Protein AF-A0AAV5E827-F1 (afdb_monomer)

InterPro domains:
  IPR005174 KIB1-4, beta-propeller [PF03478] (32-276)

Sequence (277 aa):
MFESPTGDALTRVHTLYTPLRTAAATLHNVFTNKVYHASLPDPPFRCRYIIGSSHGWLVTADKHSSLHLLNPVTSTQLALPMPQSIKGVRASFSSDGALIGYYIDTPNVMFRSISNHVKPQFLPPEKTRQLLYQKIVLSSDRSDGDCTVLLRHRPGDLSFARVGDTEWTWLDTMERCELYNDFFFNDNDRCFYAVREDGEVHTIDLNGPSPIVKVIFNGLSWQNTCPYYILLSSWGDIFHIRRIYDPPDHKSYSDEEHEQNHKVDLAEQKVTKIKDL

Structure (mmCIF, N/CA/C/O backbone):
data_AF-A0AAV5E827-F1
#
_entry.id   AF-A0AAV5E827-F1
#
loop_
_atom_site.group_PDB
_atom_site.id
_atom_site.type_symbol
_atom_site.label_atom_id
_atom_site.label_alt_id
_atom_site.label_comp_id
_atom_site.label_asym_id
_atom_site.label_entity_id
_atom_site.label_seq_id
_atom_site.pdbx_PDB_ins_code
_atom_site.Cartn_x
_atom_site.Cartn_y
_atom_site.Cartn_z
_atom_site.occupancy
_atom_site.B_iso_or_equiv
_atom_site.auth_seq_id
_atom_site.auth_comp_id
_atom_site.auth_asym_id
_atom_site.auth_atom_id
_atom_site.pdbx_PDB_model_num
ATOM 1 N N . MET A 1 1 ? 39.960 -58.749 -43.825 1.00 33.56 1 MET A N 1
ATOM 2 C CA . MET A 1 1 ? 40.930 -58.656 -42.718 1.00 33.56 1 MET A CA 1
ATOM 3 C C . MET A 1 1 ? 40.271 -57.812 -41.632 1.00 33.56 1 MET A C 1
ATOM 5 O O . MET A 1 1 ? 39.930 -56.680 -41.933 1.00 33.56 1 MET A O 1
ATOM 9 N N . PHE A 1 2 ? 40.039 -58.429 -40.468 1.00 30.41 2 PHE A N 1
ATOM 10 C CA . PHE A 1 2 ? 39.657 -57.893 -39.144 1.00 30.41 2 PHE A CA 1
ATOM 11 C C . PHE A 1 2 ? 38.295 -57.184 -38.902 1.00 30.41 2 PHE A C 1
ATOM 13 O O . PHE A 1 2 ? 38.062 -56.049 -39.294 1.00 30.41 2 PHE A O 1
ATOM 20 N N . GLU A 1 3 ? 37.420 -57.958 -38.242 1.00 27.56 3 GLU A N 1
ATOM 21 C CA . GLU A 1 3 ? 36.533 -57.722 -37.074 1.00 27.56 3 GLU A CA 1
ATOM 22 C C . GLU A 1 3 ? 36.302 -56.299 -36.480 1.00 27.56 3 GLU A C 1
ATOM 24 O O . GLU A 1 3 ? 37.239 -55.638 -36.051 1.00 27.56 3 GLU A O 1
ATOM 29 N N . SER A 1 4 ? 35.007 -55.906 -36.434 1.00 27.61 4 SER A N 1
ATOM 30 C CA . SER A 1 4 ? 34.101 -55.399 -35.343 1.00 27.61 4 SER A CA 1
ATOM 31 C C . SER A 1 4 ? 34.621 -54.759 -34.019 1.00 27.61 4 SER A C 1
ATOM 33 O O . SER A 1 4 ? 35.752 -55.026 -33.638 1.00 27.61 4 SER A O 1
ATOM 35 N N . PRO A 1 5 ? 33.746 -54.214 -33.121 1.00 44.22 5 PRO A N 1
ATOM 36 C CA . PRO A 1 5 ? 32.588 -53.288 -33.250 1.00 44.22 5 PRO A CA 1
ATOM 37 C C . PRO A 1 5 ? 32.498 -52.226 -32.101 1.00 44.22 5 PRO A C 1
ATOM 39 O O . PRO A 1 5 ? 33.133 -52.393 -31.071 1.00 44.22 5 PRO A O 1
ATOM 42 N N . THR A 1 6 ? 31.627 -51.211 -32.224 1.00 29.64 6 THR A N 1
ATOM 43 C CA . THR A 1 6 ? 30.804 -50.541 -31.164 1.00 29.64 6 THR A CA 1
ATOM 44 C C . THR A 1 6 ? 30.098 -49.351 -31.845 1.00 29.64 6 THR A C 1
ATOM 46 O O . THR A 1 6 ? 30.714 -48.637 -32.622 1.00 29.64 6 THR A O 1
ATOM 49 N N . GLY A 1 7 ? 28.784 -49.129 -31.795 1.00 28.28 7 GLY A N 1
ATOM 50 C CA . GLY A 1 7 ? 27.876 -49.170 -30.658 1.00 28.28 7 GLY A CA 1
ATOM 51 C C . GLY A 1 7 ? 27.622 -47.727 -30.217 1.00 28.28 7 GLY A C 1
ATOM 52 O O . GLY A 1 7 ? 28.403 -47.224 -29.429 1.00 28.28 7 GLY A O 1
ATOM 53 N N . ASP A 1 8 ? 26.602 -47.055 -30.766 1.00 30.52 8 ASP A N 1
ATOM 54 C CA . ASP A 1 8 ? 25.675 -46.270 -29.938 1.00 30.52 8 ASP A CA 1
ATOM 55 C C . ASP A 1 8 ? 24.478 -45.721 -30.722 1.00 30.52 8 ASP A C 1
ATOM 57 O O . ASP A 1 8 ? 24.584 -44.984 -31.705 1.00 30.52 8 ASP A O 1
ATOM 61 N N . ALA A 1 9 ? 23.304 -46.116 -30.238 1.00 29.45 9 ALA A N 1
ATOM 62 C CA . ALA A 1 9 ? 22.011 -45.596 -30.620 1.00 29.45 9 ALA A CA 1
ATOM 63 C C . ALA A 1 9 ? 21.804 -44.241 -29.932 1.00 29.45 9 ALA A C 1
ATOM 65 O O . ALA A 1 9 ? 21.715 -44.157 -28.705 1.00 29.45 9 ALA A O 1
ATOM 66 N N . LEU A 1 10 ? 21.682 -43.173 -30.722 1.00 29.25 10 LEU A N 1
ATOM 67 C CA . LEU A 1 10 ? 21.256 -41.862 -30.237 1.00 29.25 10 LEU A CA 1
ATOM 68 C C . LEU A 1 10 ? 19.796 -41.945 -29.779 1.00 29.25 10 LEU A C 1
ATOM 70 O O . LEU A 1 10 ? 18.840 -41.798 -30.541 1.00 29.25 10 LEU A O 1
ATOM 74 N N . THR A 1 11 ? 19.656 -42.229 -28.491 1.00 27.17 11 THR A N 1
ATOM 75 C CA . THR A 1 11 ? 18.399 -42.244 -27.759 1.00 27.17 11 THR A CA 1
ATOM 76 C C . THR A 1 11 ? 17.870 -40.815 -27.698 1.00 27.17 11 THR A C 1
ATOM 78 O O . THR A 1 11 ? 18.471 -39.935 -27.084 1.00 27.17 11 THR A O 1
ATOM 81 N N . ARG A 1 12 ? 16.724 -40.580 -28.348 1.00 26.84 12 ARG A N 1
ATOM 82 C CA . ARG A 1 12 ? 15.873 -39.410 -28.106 1.00 26.84 12 ARG A CA 1
ATOM 83 C C . ARG A 1 12 ? 15.556 -39.357 -26.613 1.00 26.84 12 ARG A C 1
ATOM 85 O O . ARG A 1 12 ? 14.732 -40.129 -26.128 1.00 26.84 12 ARG A O 1
ATOM 92 N N . VAL A 1 13 ? 16.179 -38.431 -25.893 1.00 26.50 13 VAL A N 1
ATOM 93 C CA . VAL A 1 13 ? 15.748 -38.075 -24.542 1.00 26.50 13 VAL A CA 1
ATOM 94 C C . VAL A 1 13 ? 14.447 -37.291 -24.689 1.00 26.50 13 VAL A C 1
ATOM 96 O O . VAL A 1 13 ? 14.440 -36.080 -24.886 1.00 26.50 13 VAL A O 1
ATOM 99 N N . HIS A 1 14 ? 13.323 -38.006 -24.636 1.00 26.61 14 HIS A N 1
ATOM 100 C CA . HIS A 1 14 ? 12.065 -37.411 -24.214 1.00 26.61 14 HIS A CA 1
ATOM 101 C C . HIS A 1 14 ? 12.271 -36.948 -22.772 1.00 26.61 14 HIS A C 1
ATOM 103 O O . HIS A 1 14 ? 12.261 -37.756 -21.844 1.00 26.61 14 HIS A O 1
ATOM 109 N N . THR A 1 15 ? 12.494 -35.650 -22.576 1.00 26.78 15 THR A N 1
ATOM 110 C CA . THR A 1 15 ? 12.344 -35.027 -21.263 1.00 26.78 15 THR A CA 1
ATOM 111 C C . THR A 1 15 ? 10.875 -35.179 -20.886 1.00 26.78 15 THR A C 1
ATOM 113 O O . THR A 1 15 ? 10.013 -34.438 -21.355 1.00 26.78 15 THR A O 1
ATOM 116 N N . LEU A 1 16 ? 10.575 -36.219 -20.110 1.00 28.03 16 LEU A N 1
ATOM 117 C CA . LEU A 1 16 ? 9.280 -36.391 -19.477 1.00 28.03 16 LEU A CA 1
ATOM 118 C C . LEU A 1 16 ? 9.045 -35.145 -18.624 1.00 28.03 16 LEU A C 1
ATOM 120 O O . LEU A 1 16 ? 9.786 -34.881 -17.678 1.00 28.03 16 LEU A O 1
ATOM 124 N N . TYR A 1 17 ? 8.038 -34.365 -19.006 1.00 29.66 17 TYR A N 1
ATOM 125 C CA . TYR A 1 17 ? 7.470 -33.305 -18.190 1.00 29.66 17 TYR A CA 1
ATOM 126 C C . TYR A 1 17 ? 6.971 -33.965 -16.899 1.00 29.66 17 TYR A C 1
ATOM 128 O O . TYR A 1 17 ? 5.870 -34.509 -16.844 1.00 29.66 17 TYR A O 1
ATOM 136 N N . THR A 1 18 ? 7.801 -33.997 -15.859 1.00 29.84 18 THR A N 1
ATOM 137 C CA . THR A 1 18 ? 7.307 -34.260 -14.510 1.00 29.84 18 THR A CA 1
ATOM 138 C C . THR A 1 18 ? 6.369 -33.109 -14.164 1.00 29.84 18 THR A C 1
ATOM 140 O O . THR A 1 18 ? 6.824 -31.961 -14.203 1.00 29.84 18 THR A O 1
ATOM 143 N N . PRO A 1 19 ? 5.084 -33.359 -13.858 1.00 38.50 19 PRO A N 1
ATOM 144 C CA . PRO A 1 19 ? 4.200 -32.294 -13.419 1.00 38.50 19 PRO A CA 1
ATOM 145 C C . PRO A 1 19 ? 4.826 -31.651 -12.181 1.00 38.50 19 PRO A C 1
ATOM 147 O O . PRO A 1 19 ? 5.235 -32.350 -11.247 1.00 38.50 19 PRO A O 1
ATOM 150 N N . LEU A 1 20 ? 4.969 -30.323 -12.228 1.00 49.28 20 LEU A N 1
ATOM 151 C CA . LEU A 1 20 ? 5.418 -29.499 -11.113 1.00 49.28 20 LEU A CA 1
ATOM 152 C C . LEU A 1 20 ? 4.675 -29.959 -9.863 1.00 49.28 20 LEU A C 1
ATOM 154 O O . LEU A 1 20 ? 3.447 -29.952 -9.806 1.00 49.28 20 LEU A O 1
ATOM 158 N N . ARG A 1 21 ? 5.435 -30.433 -8.877 1.00 51.44 21 ARG A N 1
ATOM 159 C CA . ARG A 1 21 ? 4.905 -30.824 -7.575 1.00 51.44 21 ARG A CA 1
ATOM 160 C C . ARG A 1 21 ? 4.183 -29.593 -7.026 1.00 51.44 21 ARG A C 1
ATOM 162 O O . ARG A 1 21 ? 4.851 -28.610 -6.707 1.00 51.44 21 ARG A O 1
ATOM 169 N N . THR A 1 22 ? 2.853 -29.632 -6.949 1.00 56.38 22 THR A N 1
ATOM 170 C CA . THR A 1 22 ? 2.044 -28.578 -6.326 1.00 56.38 22 THR A CA 1
ATOM 171 C C . THR A 1 22 ? 2.652 -28.264 -4.966 1.00 56.38 22 THR A C 1
ATOM 173 O O . THR A 1 22 ? 2.743 -29.139 -4.099 1.00 56.38 22 THR A O 1
ATOM 176 N N . ALA A 1 23 ? 3.176 -27.051 -4.802 1.00 67.25 23 ALA A N 1
ATOM 177 C CA . ALA A 1 23 ? 3.852 -26.680 -3.571 1.00 67.25 23 ALA A CA 1
ATOM 178 C C . ALA A 1 23 ? 2.810 -26.638 -2.446 1.00 67.25 23 ALA A C 1
ATOM 180 O O . ALA A 1 23 ? 1.836 -25.908 -2.541 1.00 67.25 23 ALA A O 1
ATOM 181 N N . ALA A 1 24 ? 2.987 -27.412 -1.379 1.00 72.75 24 ALA A N 1
ATOM 182 C CA . ALA A 1 24 ? 2.116 -27.319 -0.209 1.00 72.75 24 ALA A CA 1
ATOM 183 C C . ALA A 1 24 ? 2.628 -26.235 0.757 1.00 72.75 24 ALA A C 1
ATOM 185 O O . ALA A 1 24 ? 3.844 -26.116 0.964 1.00 72.75 24 ALA A O 1
ATOM 186 N N . ALA A 1 25 ? 1.701 -25.472 1.340 1.00 77.44 25 ALA A N 1
ATOM 187 C CA . ALA A 1 25 ? 1.918 -24.596 2.487 1.00 77.44 25 ALA A CA 1
ATOM 188 C C . ALA A 1 25 ? 1.237 -25.167 3.733 1.00 77.44 25 ALA A C 1
ATOM 190 O O . ALA A 1 25 ? 0.207 -25.839 3.650 1.00 77.44 25 ALA A O 1
ATOM 191 N N . THR A 1 26 ? 1.809 -24.851 4.890 1.00 84.12 26 THR A N 1
ATOM 192 C CA . THR A 1 26 ? 1.255 -25.195 6.198 1.00 84.12 26 THR A CA 1
ATOM 193 C C . THR A 1 26 ? 0.859 -23.906 6.906 1.00 84.12 26 THR A C 1
ATOM 195 O O . THR A 1 26 ? 1.687 -23.012 7.067 1.00 84.12 26 THR A O 1
ATOM 198 N N . LEU A 1 27 ? -0.405 -23.804 7.311 1.00 81.62 27 LEU A N 1
ATOM 199 C CA . LEU A 1 27 ? -0.943 -22.687 8.081 1.00 81.62 27 LEU A CA 1
ATOM 200 C C . LEU A 1 27 ? -1.150 -23.134 9.527 1.00 81.62 27 LEU A C 1
ATOM 202 O O . LEU A 1 27 ? -1.819 -24.136 9.786 1.00 81.62 27 LEU A O 1
ATOM 206 N N . HIS A 1 28 ? -0.595 -22.373 10.464 1.00 85.06 28 HIS A N 1
ATOM 207 C CA . HIS A 1 28 ? -0.720 -22.631 11.894 1.00 85.06 28 HIS A CA 1
ATOM 208 C C . HIS A 1 28 ? -1.707 -21.641 12.503 1.00 85.06 28 HIS A C 1
ATOM 210 O O . HIS A 1 28 ? -1.508 -20.429 12.433 1.00 85.06 28 HIS A O 1
ATOM 216 N N . ASN A 1 29 ? -2.772 -22.147 13.115 1.00 82.00 29 ASN A N 1
ATOM 217 C CA . ASN A 1 29 ? -3.666 -21.319 13.907 1.00 82.00 29 ASN A CA 1
ATOM 218 C C . ASN A 1 29 ? -3.110 -21.220 15.330 1.00 82.00 29 ASN A C 1
ATOM 220 O O . ASN A 1 29 ? -3.162 -22.185 16.088 1.00 82.00 29 ASN A O 1
ATOM 224 N N . VAL A 1 30 ? -2.594 -20.043 15.679 1.00 85.88 30 VAL A N 1
ATOM 225 C CA . VAL A 1 30 ? -1.911 -19.797 16.959 1.00 85.88 30 VAL A CA 1
ATOM 226 C C . VAL A 1 30 ? -2.865 -19.904 18.158 1.00 85.88 30 VAL A C 1
ATOM 228 O O . VAL A 1 30 ? -2.459 -20.359 19.219 1.00 85.88 30 VAL A O 1
ATOM 231 N N . PHE A 1 31 ? -4.149 -19.571 17.989 1.00 81.31 31 PHE A N 1
ATOM 232 C CA . PHE A 1 31 ? -5.141 -19.605 19.073 1.00 81.31 31 PHE A CA 1
ATOM 233 C C . PHE A 1 31 ? -5.623 -21.016 19.418 1.00 81.31 31 PHE A C 1
ATOM 235 O O . PHE A 1 31 ? -5.878 -21.332 20.574 1.00 81.31 31 PHE A O 1
ATOM 242 N N . THR A 1 32 ? -5.781 -21.868 18.407 1.00 89.69 32 THR A N 1
ATOM 243 C CA . THR A 1 32 ? -6.326 -23.230 18.563 1.00 89.69 32 THR A CA 1
ATOM 244 C C . THR A 1 32 ? -5.254 -24.312 18.492 1.00 89.69 32 THR A C 1
ATOM 246 O O . THR A 1 32 ? -5.568 -25.488 18.663 1.00 89.69 32 THR A O 1
ATOM 249 N N . ASN A 1 33 ? -4.009 -23.930 18.193 1.00 87.12 33 ASN A N 1
ATOM 250 C CA . ASN A 1 33 ? -2.885 -24.819 17.910 1.00 87.12 33 ASN A CA 1
ATOM 251 C C . ASN A 1 33 ? -3.168 -25.850 16.792 1.00 87.12 33 ASN A C 1
ATOM 253 O O . ASN A 1 33 ? -2.568 -26.923 16.742 1.00 87.12 33 ASN A O 1
ATOM 257 N N . LYS A 1 34 ? -4.116 -25.547 15.894 1.00 88.62 34 LYS A N 1
ATOM 258 C CA . LYS A 1 34 ? -4.472 -26.405 14.755 1.00 88.62 34 LYS A CA 1
ATOM 259 C C . LYS A 1 34 ? -3.588 -26.115 13.551 1.00 88.62 34 LYS A C 1
ATOM 261 O O . LYS A 1 34 ? -3.225 -24.967 13.292 1.00 88.62 34 LYS A O 1
ATOM 266 N N . VAL A 1 35 ? -3.310 -27.162 12.782 1.00 88.31 35 VAL A N 1
ATOM 267 C CA . VAL A 1 35 ? -2.520 -27.103 11.551 1.00 88.31 35 VAL A CA 1
ATOM 268 C C . VAL A 1 35 ? -3.425 -27.370 10.355 1.00 88.31 35 VAL A C 1
ATOM 270 O O . VAL A 1 35 ? -4.206 -28.320 10.367 1.00 88.31 35 VAL A O 1
ATOM 273 N N . TYR A 1 36 ? -3.302 -26.541 9.324 1.00 82.69 36 TYR A N 1
ATOM 274 C CA . TYR A 1 36 ? -4.006 -26.691 8.055 1.00 82.69 36 TYR A CA 1
ATOM 275 C C . TYR A 1 36 ? -2.992 -26.799 6.920 1.00 82.69 36 TYR A C 1
ATOM 277 O O . TYR A 1 36 ? -1.956 -26.134 6.935 1.00 82.69 36 TYR A O 1
ATOM 285 N N . HIS A 1 37 ? -3.301 -27.619 5.920 1.00 83.06 37 HIS A N 1
ATOM 286 C CA . HIS A 1 37 ? -2.475 -27.769 4.727 1.00 83.06 37 HIS A CA 1
ATOM 287 C C . HIS A 1 37 ? -3.219 -27.212 3.522 1.00 83.06 37 HIS A C 1
ATOM 289 O O . HIS A 1 37 ? -4.374 -27.561 3.286 1.00 83.06 37 HIS A O 1
ATOM 295 N N . ALA A 1 38 ? -2.542 -26.355 2.767 1.00 77.44 38 ALA A N 1
ATOM 296 C CA . ALA A 1 38 ? -3.075 -25.723 1.574 1.00 77.44 38 ALA A CA 1
ATOM 297 C C . ALA A 1 38 ? -2.185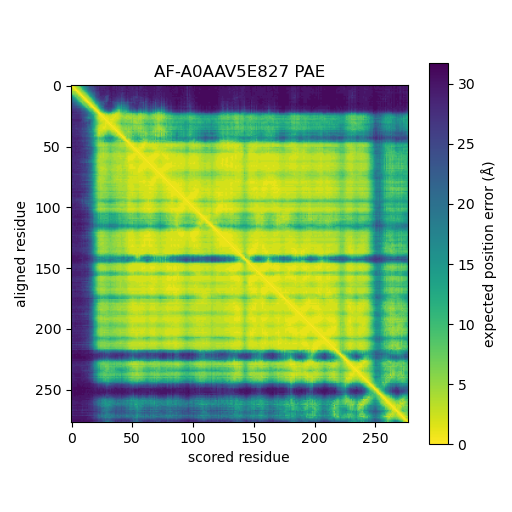 -26.028 0.372 1.00 77.44 38 ALA A C 1
ATOM 299 O O . ALA A 1 38 ? -0.955 -26.007 0.471 1.00 77.44 38 ALA A O 1
ATOM 300 N N . SER A 1 39 ? -2.810 -26.275 -0.777 1.00 78.38 39 SER A N 1
ATOM 301 C CA . SER A 1 39 ? -2.089 -26.335 -2.046 1.00 78.38 39 SER A CA 1
ATOM 302 C C . SER A 1 39 ? -1.841 -24.914 -2.536 1.00 78.38 39 SER A C 1
ATOM 304 O O . SER A 1 39 ? -2.773 -24.123 -2.686 1.00 78.38 39 SER A O 1
ATOM 306 N N . LEU A 1 40 ? -0.578 -24.578 -2.778 1.00 73.88 40 LEU A N 1
ATOM 307 C CA . LEU A 1 40 ? -0.209 -23.289 -3.337 1.00 73.88 40 LEU A CA 1
ATOM 308 C C . LEU A 1 40 ? -0.345 -23.349 -4.856 1.00 73.88 40 LEU A C 1
ATOM 310 O O . LEU A 1 40 ? 0.120 -24.317 -5.467 1.00 73.88 40 LEU A O 1
ATOM 314 N N . PRO A 1 41 ? -0.945 -22.324 -5.472 1.00 73.44 41 PRO A N 1
ATOM 315 C CA . PRO A 1 41 ? -1.123 -22.300 -6.912 1.00 73.44 41 PRO A CA 1
ATOM 316 C C . PRO A 1 41 ? 0.203 -21.938 -7.584 1.00 73.44 41 PRO A C 1
ATOM 318 O O . PRO A 1 41 ? 1.054 -21.264 -6.990 1.00 73.44 41 PRO A O 1
ATOM 321 N N . ASP A 1 42 ? 0.361 -22.333 -8.841 1.00 68.81 42 ASP A N 1
ATOM 322 C CA . ASP A 1 42 ? 1.418 -21.776 -9.678 1.00 68.81 42 ASP A CA 1
ATOM 323 C C . ASP A 1 42 ? 1.156 -20.282 -9.964 1.00 68.81 42 ASP A C 1
ATOM 325 O O . ASP A 1 42 ? -0.003 -19.868 -10.034 1.00 68.81 42 ASP A O 1
ATOM 329 N N . PRO A 1 43 ? 2.205 -19.450 -10.131 1.00 67.94 43 PRO A N 1
ATOM 330 C CA . PRO A 1 43 ? 3.623 -19.794 -10.019 1.00 67.94 43 PRO A CA 1
ATOM 331 C C . PRO A 1 43 ? 4.101 -19.932 -8.559 1.00 67.94 43 PRO A C 1
ATOM 333 O O . PRO A 1 43 ? 3.514 -19.317 -7.662 1.00 67.94 43 PRO A O 1
ATOM 336 N N . PRO A 1 44 ? 5.204 -20.671 -8.309 1.00 66.69 44 PRO A N 1
ATOM 337 C CA . PRO A 1 44 ? 5.592 -21.145 -6.981 1.00 66.69 44 PRO A CA 1
ATOM 338 C C . PRO A 1 44 ? 5.663 -20.048 -5.913 1.00 66.69 44 PRO A C 1
ATOM 340 O O . PRO A 1 44 ? 6.490 -19.138 -5.979 1.00 66.69 44 PRO A O 1
ATOM 343 N N . PHE A 1 45 ? 4.849 -20.188 -4.866 1.00 68.50 45 PHE A N 1
ATOM 344 C CA . PHE A 1 45 ? 4.849 -19.298 -3.697 1.00 68.50 45 PHE A CA 1
ATOM 345 C C . PHE A 1 45 ? 6.194 -19.264 -2.953 1.00 68.50 45 PHE A C 1
ATOM 347 O O . PHE A 1 45 ? 6.569 -18.227 -2.419 1.00 68.50 45 PHE A O 1
ATOM 354 N N . ARG A 1 46 ? 6.960 -20.368 -2.943 1.00 68.56 46 ARG A N 1
ATOM 355 C CA . ARG A 1 46 ? 8.220 -20.487 -2.174 1.00 68.56 46 ARG A CA 1
ATOM 356 C C . ARG A 1 46 ? 9.302 -19.484 -2.578 1.00 68.56 46 ARG A C 1
ATOM 358 O O . ARG A 1 46 ? 10.227 -19.256 -1.810 1.00 68.56 46 ARG A O 1
ATOM 365 N N . CYS A 1 47 ? 9.198 -18.907 -3.771 1.00 74.06 47 CYS A N 1
ATOM 366 C CA . CYS A 1 47 ? 10.138 -17.904 -4.264 1.00 74.06 47 CYS A CA 1
ATOM 367 C C . CYS A 1 47 ? 9.630 -16.466 -4.075 1.00 74.06 47 CYS A C 1
ATOM 369 O O . CYS A 1 47 ? 10.265 -15.536 -4.574 1.00 74.06 47 CYS A O 1
ATOM 371 N N . ARG A 1 48 ? 8.483 -16.277 -3.408 1.00 86.25 48 ARG A N 1
ATOM 372 C CA . ARG A 1 48 ? 7.871 -14.966 -3.190 1.00 86.25 48 ARG A CA 1
ATOM 373 C C . ARG A 1 48 ? 8.205 -14.412 -1.811 1.00 86.25 48 ARG A C 1
ATOM 375 O O . ARG A 1 48 ? 8.384 -15.156 -0.852 1.00 86.25 48 ARG A O 1
ATOM 382 N N . TYR A 1 49 ? 8.260 -13.090 -1.725 1.00 89.50 49 TYR A N 1
ATOM 383 C CA . TYR A 1 49 ? 8.421 -12.359 -0.473 1.00 89.50 49 TYR A CA 1
ATOM 384 C C . TYR A 1 49 ? 7.044 -11.920 0.039 1.00 89.50 49 TYR A C 1
ATOM 386 O O . TYR A 1 49 ? 6.248 -11.405 -0.744 1.00 89.50 49 TYR A O 1
ATOM 394 N N . ILE A 1 50 ? 6.735 -12.161 1.314 1.00 90.31 50 ILE A N 1
ATOM 395 C CA . ILE A 1 50 ? 5.447 -11.771 1.908 1.00 90.31 50 ILE A CA 1
ATOM 396 C C . ILE A 1 50 ? 5.556 -10.318 2.372 1.00 90.31 50 ILE A C 1
ATOM 398 O O . ILE A 1 50 ? 6.416 -10.002 3.187 1.00 90.31 50 ILE A O 1
ATOM 402 N N . ILE A 1 51 ? 4.685 -9.457 1.848 1.00 91.94 51 ILE A N 1
ATOM 403 C CA . ILE A 1 51 ? 4.632 -8.023 2.183 1.00 91.94 51 ILE A CA 1
ATOM 404 C C . ILE A 1 51 ? 3.635 -7.760 3.310 1.00 91.94 51 ILE A C 1
ATOM 406 O O . ILE A 1 51 ? 3.823 -6.862 4.125 1.00 91.94 51 ILE A O 1
ATOM 410 N N . GLY A 1 52 ? 2.558 -8.539 3.353 1.00 88.75 52 GLY A N 1
ATOM 411 C CA . GLY A 1 52 ? 1.520 -8.378 4.355 1.00 88.75 52 GLY A CA 1
ATOM 412 C C . GLY A 1 52 ? 0.401 -9.390 4.196 1.00 88.75 52 GLY A C 1
ATOM 413 O O . GLY A 1 52 ? 0.419 -10.251 3.314 1.00 88.75 52 GLY A O 1
ATOM 414 N N . SER A 1 53 ? -0.586 -9.262 5.069 1.00 88.56 53 SER A N 1
ATOM 415 C CA . SER A 1 53 ? -1.800 -10.065 5.056 1.00 88.56 53 SER A CA 1
ATOM 416 C C . SER A 1 53 ? -2.971 -9.233 5.545 1.00 88.56 53 SER A C 1
ATOM 418 O O . SER A 1 53 ? -2.823 -8.465 6.495 1.00 88.56 53 SER A O 1
ATOM 420 N N . SER A 1 54 ? -4.137 -9.407 4.942 1.00 87.12 54 SER A N 1
ATOM 421 C CA . SER A 1 54 ? -5.366 -8.749 5.376 1.00 87.12 54 SER A CA 1
ATOM 422 C C . SER A 1 54 ? -6.558 -9.546 4.865 1.00 87.12 54 SER A C 1
ATOM 424 O O . SER A 1 54 ? -6.500 -10.091 3.765 1.00 87.12 54 SER A O 1
ATOM 426 N N . HIS A 1 55 ? -7.615 -9.653 5.671 1.00 86.19 55 HIS A N 1
ATOM 427 C CA . HIS A 1 55 ? -8.881 -10.260 5.251 1.00 86.19 55 HIS A CA 1
ATOM 428 C C . HIS A 1 55 ? -8.759 -11.681 4.652 1.00 86.19 55 HIS A C 1
ATOM 430 O O . HIS A 1 55 ? -9.441 -12.043 3.699 1.00 86.19 55 HIS A O 1
ATOM 436 N N . GLY A 1 56 ? -7.841 -12.499 5.181 1.00 86.25 56 GLY A N 1
ATOM 437 C CA . GLY A 1 56 ? -7.582 -13.856 4.678 1.00 86.25 56 GLY A CA 1
ATOM 438 C C . GLY A 1 56 ? -6.730 -13.927 3.403 1.00 86.25 56 GLY A C 1
ATOM 439 O O . GLY A 1 56 ? -6.384 -15.024 2.971 1.00 86.25 56 GLY A O 1
ATOM 440 N N . TRP A 1 57 ? -6.331 -12.789 2.836 1.00 90.81 57 TRP A N 1
ATOM 441 C CA . TRP A 1 57 ? -5.401 -12.699 1.715 1.00 90.81 57 TRP A CA 1
ATOM 442 C C . TRP A 1 57 ? -3.972 -12.455 2.195 1.00 90.81 57 TRP A C 1
ATOM 444 O O . TRP A 1 57 ? -3.725 -11.695 3.132 1.00 90.81 57 TRP A O 1
ATOM 454 N N . LEU A 1 58 ? -3.017 -13.078 1.514 1.00 91.31 58 LEU A N 1
ATOM 455 C CA . LEU A 1 58 ? -1.598 -12.751 1.576 1.00 91.31 58 LEU A CA 1
ATOM 456 C C . LEU A 1 58 ? -1.254 -11.831 0.411 1.00 91.31 58 LEU A C 1
ATOM 458 O O . LEU A 1 58 ? -1.673 -12.081 -0.717 1.00 91.31 58 LEU A O 1
ATOM 462 N N . VAL A 1 59 ? -0.427 -10.822 0.659 1.00 93.19 59 VAL A N 1
ATOM 463 C CA . VAL A 1 59 ? 0.194 -10.035 -0.404 1.00 93.19 59 VAL A CA 1
ATOM 464 C C . VAL A 1 59 ? 1.635 -10.474 -0.560 1.00 93.19 59 VAL A C 1
ATOM 466 O O . VAL A 1 59 ? 2.414 -10.479 0.396 1.00 93.19 59 VAL A O 1
ATOM 469 N N . THR A 1 60 ? 1.994 -10.843 -1.782 1.00 93.69 60 THR A N 1
ATOM 470 C CA . THR A 1 60 ? 3.294 -11.423 -2.101 1.00 93.69 60 THR A CA 1
ATOM 471 C C . THR A 1 60 ? 3.950 -10.705 -3.266 1.00 93.69 60 THR A C 1
ATOM 473 O O . THR A 1 60 ? 3.265 -10.294 -4.192 1.00 93.69 60 THR A O 1
ATOM 476 N N . ALA A 1 61 ? 5.274 -10.596 -3.247 1.00 94.62 61 ALA A N 1
ATOM 477 C CA . ALA A 1 61 ? 6.072 -10.084 -4.350 1.00 94.62 61 ALA A CA 1
ATOM 478 C C . ALA A 1 61 ? 6.877 -11.221 -4.992 1.00 94.62 61 ALA A C 1
ATOM 480 O O . ALA A 1 61 ? 7.583 -11.957 -4.296 1.00 94.62 61 ALA A O 1
ATOM 481 N N . ASP A 1 62 ? 6.778 -11.380 -6.309 1.00 92.94 62 ASP A N 1
ATOM 482 C CA . ASP A 1 62 ? 7.474 -12.439 -7.042 1.00 92.94 62 ASP A CA 1
ATOM 483 C C . ASP A 1 62 ? 8.952 -12.113 -7.347 1.00 92.94 62 ASP A C 1
ATOM 485 O O . ASP A 1 62 ? 9.526 -11.123 -6.882 1.00 92.94 62 ASP A O 1
ATOM 489 N N . LYS A 1 63 ? 9.607 -12.969 -8.145 1.00 92.12 63 LYS A N 1
ATOM 490 C CA . LYS A 1 63 ? 11.018 -12.799 -8.529 1.00 92.12 63 LYS A CA 1
ATOM 491 C C . LYS A 1 63 ? 11.291 -11.522 -9.337 1.00 92.12 63 LYS A C 1
ATOM 493 O O . LYS A 1 63 ? 12.424 -11.052 -9.326 1.00 92.12 63 LYS A O 1
ATOM 498 N N . HIS A 1 64 ? 10.273 -10.971 -9.996 1.00 93.38 64 HIS A N 1
ATOM 499 C CA . HIS A 1 64 ? 10.314 -9.715 -10.743 1.00 93.38 64 HIS A CA 1
ATOM 500 C C . HIS A 1 64 ? 9.827 -8.523 -9.912 1.00 93.38 64 HIS A C 1
ATOM 502 O O . HIS A 1 64 ? 9.718 -7.424 -10.445 1.00 93.38 64 HIS A O 1
ATOM 508 N N . SER A 1 65 ? 9.562 -8.727 -8.618 1.00 95.31 65 SER A N 1
ATOM 509 C CA . SER A 1 65 ? 8.959 -7.745 -7.713 1.00 95.31 65 SER A CA 1
ATOM 510 C C . SER A 1 65 ? 7.499 -7.419 -8.011 1.00 95.31 65 SER A C 1
ATOM 512 O O . SER A 1 65 ? 6.982 -6.486 -7.416 1.00 95.31 65 SER A O 1
ATOM 514 N N . SER A 1 66 ? 6.810 -8.173 -8.871 1.00 95.00 66 SER A N 1
ATOM 515 C CA . SER A 1 66 ? 5.388 -7.921 -9.126 1.00 95.00 66 SER A CA 1
ATOM 516 C C . SER A 1 66 ? 4.559 -8.396 -7.940 1.00 95.00 66 SER A C 1
ATOM 518 O O . SER A 1 66 ? 4.832 -9.465 -7.382 1.00 95.00 66 SER A O 1
ATOM 520 N N . LEU A 1 67 ? 3.578 -7.588 -7.542 1.00 95.38 67 LEU A N 1
ATOM 521 C CA . LEU A 1 67 ? 2.719 -7.872 -6.402 1.00 95.38 67 LEU A CA 1
ATOM 522 C C . LEU A 1 67 ? 1.526 -8.740 -6.805 1.00 95.38 67 LEU A C 1
ATOM 524 O O . LEU A 1 67 ? 0.920 -8.554 -7.856 1.00 95.38 67 LEU A O 1
ATOM 528 N N . HIS A 1 68 ? 1.173 -9.668 -5.923 1.00 93.19 68 HIS A N 1
ATOM 529 C CA . HIS A 1 68 ? 0.072 -10.604 -6.101 1.00 93.19 68 HIS A CA 1
ATOM 530 C C . HIS A 1 68 ? -0.673 -10.791 -4.788 1.00 93.19 68 HIS A C 1
ATOM 532 O O . HIS A 1 68 ? -0.048 -11.039 -3.750 1.00 93.19 68 HIS A O 1
ATOM 538 N N . LEU A 1 69 ? -1.998 -10.758 -4.855 1.00 92.69 69 LEU A N 1
ATOM 539 C CA . LEU A 1 69 ? -2.868 -11.274 -3.811 1.00 92.69 69 LEU A CA 1
ATOM 540 C C . LEU A 1 69 ? -2.961 -12.793 -3.947 1.00 92.69 69 LEU A C 1
ATOM 542 O O . LEU A 1 69 ? -3.153 -13.317 -5.043 1.00 92.69 69 LEU A O 1
ATOM 546 N N . LEU A 1 70 ? -2.840 -13.499 -2.830 1.00 89.69 70 LEU A N 1
ATOM 547 C CA . LEU A 1 70 ? -3.012 -14.940 -2.735 1.00 89.69 70 LEU A CA 1
ATOM 548 C C . LEU A 1 70 ? -3.970 -15.260 -1.594 1.00 89.69 70 LEU A C 1
ATOM 550 O O . LEU A 1 70 ? -3.676 -14.961 -0.439 1.00 89.69 70 LEU A O 1
ATOM 554 N N . ASN A 1 71 ? -5.068 -15.941 -1.900 1.00 88.69 71 ASN A N 1
ATOM 555 C CA . ASN A 1 71 ? -5.901 -16.557 -0.881 1.00 88.69 71 ASN A CA 1
ATOM 556 C C . ASN A 1 71 ? -5.409 -17.997 -0.665 1.00 88.69 71 ASN A C 1
ATOM 558 O O . ASN A 1 71 ? -5.558 -18.832 -1.561 1.00 88.69 71 ASN A O 1
ATOM 562 N N . PRO A 1 72 ? -4.803 -18.321 0.489 1.00 81.81 72 PRO A N 1
ATOM 563 C CA . PRO A 1 72 ? -4.242 -19.643 0.719 1.00 81.81 72 PRO A CA 1
ATOM 564 C C . PRO A 1 72 ? -5.317 -20.714 0.962 1.00 81.81 72 PRO A C 1
ATOM 566 O O . PRO A 1 72 ? -5.002 -21.893 0.880 1.00 81.81 72 PRO A O 1
ATOM 569 N N . VAL A 1 73 ? -6.569 -20.340 1.249 1.00 82.38 73 VAL A N 1
ATOM 570 C CA . VAL A 1 73 ? -7.677 -21.290 1.450 1.00 82.38 73 VAL A CA 1
ATOM 571 C C . VAL A 1 73 ? -8.314 -21.667 0.117 1.00 82.38 73 VAL A C 1
ATOM 573 O O . VAL A 1 73 ? -8.559 -22.842 -0.138 1.00 82.38 73 VAL A O 1
ATOM 576 N N . THR A 1 74 ? -8.572 -20.678 -0.741 1.00 85.12 74 THR A N 1
ATOM 577 C CA . THR A 1 74 ? -9.225 -20.891 -2.044 1.00 85.12 74 THR A CA 1
ATOM 578 C C . THR A 1 74 ? -8.239 -21.100 -3.188 1.00 85.12 74 THR A C 1
ATOM 580 O O . THR A 1 74 ? -8.661 -21.340 -4.316 1.00 85.12 74 THR A O 1
ATOM 583 N N . SER A 1 75 ? -6.935 -20.960 -2.932 1.00 83.56 75 SER A N 1
ATOM 584 C CA . SER A 1 75 ? -5.879 -21.006 -3.950 1.00 83.56 75 SER A CA 1
ATOM 585 C C . SER A 1 75 ? -6.062 -19.957 -5.065 1.00 83.56 75 SER A C 1
ATOM 587 O O . SER A 1 75 ? -5.499 -20.091 -6.150 1.00 83.56 75 SER A O 1
ATOM 589 N N . THR A 1 76 ? -6.827 -18.888 -4.818 1.00 87.12 76 THR A N 1
ATOM 590 C CA . THR A 1 76 ? -7.027 -17.808 -5.798 1.00 87.12 76 THR A CA 1
ATOM 591 C C . THR A 1 76 ? -5.811 -16.886 -5.824 1.00 87.12 76 THR A C 1
ATOM 593 O O . THR A 1 76 ? -5.294 -16.524 -4.765 1.00 87.12 76 THR A O 1
ATOM 596 N N . GLN A 1 77 ? -5.377 -16.483 -7.023 1.00 88.38 77 GLN A N 1
ATOM 597 C CA . GLN A 1 77 ? -4.343 -15.464 -7.211 1.00 88.38 77 GLN A CA 1
ATOM 598 C C . GLN A 1 77 ? -4.853 -14.319 -8.071 1.00 88.38 77 GLN A C 1
ATOM 600 O O . GLN A 1 77 ? -5.474 -14.559 -9.104 1.00 88.38 77 GLN A O 1
ATOM 605 N N . LEU A 1 78 ? -4.538 -13.093 -7.666 1.00 90.44 78 LEU A N 1
ATOM 606 C CA . LEU A 1 78 ? -4.849 -11.884 -8.421 1.00 90.44 78 LEU A CA 1
ATOM 607 C C . LEU A 1 78 ? -3.594 -11.024 -8.504 1.00 90.44 78 LEU A C 1
ATOM 609 O O . LEU A 1 78 ? -2.928 -10.795 -7.493 1.00 90.44 78 LEU A O 1
ATOM 613 N N . ALA A 1 79 ? -3.269 -10.560 -9.705 1.00 92.81 79 ALA A N 1
ATOM 614 C CA . ALA A 1 79 ? -2.184 -9.610 -9.890 1.00 92.81 79 ALA A CA 1
ATOM 615 C C . ALA A 1 79 ? -2.603 -8.236 -9.349 1.00 92.81 79 ALA A C 1
ATOM 617 O O . ALA A 1 79 ? -3.755 -7.829 -9.492 1.00 92.81 79 ALA A O 1
ATOM 618 N N . LEU A 1 80 ? -1.656 -7.534 -8.735 1.00 95.12 80 LEU A N 1
ATOM 619 C CA . LEU A 1 80 ? -1.767 -6.110 -8.432 1.00 95.12 80 LEU A CA 1
ATOM 620 C C . LEU A 1 80 ? -0.994 -5.302 -9.486 1.00 95.12 80 LEU A C 1
ATOM 622 O O . LEU A 1 80 ? -0.187 -5.885 -10.220 1.00 95.12 80 LEU A O 1
ATOM 626 N N . PRO A 1 81 ? -1.206 -3.975 -9.567 1.00 97.56 81 PRO A N 1
ATOM 627 C CA . PRO A 1 81 ? -0.514 -3.146 -10.539 1.00 97.56 81 PRO A CA 1
ATOM 628 C C . PRO A 1 81 ? 1.007 -3.297 -10.507 1.00 97.56 81 PRO A C 1
ATOM 630 O O . PRO A 1 81 ? 1.634 -3.507 -9.458 1.00 97.56 81 PRO A O 1
ATOM 633 N N . MET A 1 82 ? 1.607 -3.166 -11.688 1.00 96.69 82 MET A N 1
ATOM 634 C CA . MET A 1 82 ? 3.029 -3.418 -11.892 1.00 96.69 82 MET A CA 1
ATOM 635 C C . MET A 1 82 ? 3.905 -2.424 -11.114 1.00 96.69 82 MET A C 1
ATOM 637 O O . MET A 1 82 ? 3.508 -1.269 -10.945 1.00 96.69 82 MET A O 1
ATOM 641 N N . PRO A 1 83 ? 5.134 -2.798 -10.708 1.00 96.81 83 PRO A N 1
ATOM 642 C CA . PRO A 1 83 ? 6.001 -1.915 -9.924 1.00 96.81 83 PRO A CA 1
ATOM 643 C C . PRO A 1 83 ? 6.267 -0.563 -10.600 1.00 96.81 83 PRO A C 1
ATOM 645 O O . PRO A 1 83 ? 6.282 0.459 -9.926 1.00 96.81 83 PRO A O 1
ATOM 648 N N . GLN A 1 84 ? 6.425 -0.542 -11.929 1.00 95.75 84 GLN A N 1
ATOM 649 C CA . GLN A 1 84 ? 6.679 0.676 -12.709 1.00 95.75 84 GLN A CA 1
ATOM 650 C C . GLN A 1 84 ? 5.488 1.641 -12.814 1.00 95.75 84 GLN A C 1
ATOM 652 O O . GLN A 1 84 ? 5.666 2.752 -13.303 1.00 95.75 84 GLN A O 1
ATOM 657 N N . SER A 1 85 ? 4.291 1.230 -12.385 1.00 96.94 85 SER A N 1
ATOM 658 C CA . SER A 1 85 ? 3.142 2.141 -12.288 1.00 96.94 85 SER A CA 1
ATOM 659 C C . SER A 1 85 ? 3.183 3.006 -11.024 1.00 96.94 85 SER A C 1
ATOM 661 O O . SER A 1 85 ? 2.496 4.018 -10.936 1.00 96.94 85 SER A O 1
ATOM 663 N N . ILE A 1 86 ? 4.023 2.653 -10.042 1.00 96.81 86 ILE A N 1
ATOM 664 C CA . ILE A 1 86 ? 4.249 3.489 -8.861 1.00 96.81 86 ILE A CA 1
ATOM 665 C C . ILE A 1 86 ? 4.998 4.750 -9.286 1.00 96.81 86 ILE A C 1
ATOM 667 O O . ILE A 1 86 ? 6.023 4.690 -9.974 1.00 96.81 86 ILE A O 1
ATOM 671 N N . LYS A 1 87 ? 4.519 5.912 -8.832 1.00 95.19 87 LYS A N 1
ATOM 672 C CA . LYS A 1 87 ? 5.165 7.196 -9.107 1.00 95.19 87 LYS A CA 1
ATOM 673 C C . LYS A 1 87 ? 6.636 7.163 -8.677 1.00 95.19 87 LYS A C 1
ATOM 675 O O . LYS A 1 87 ? 6.953 6.878 -7.528 1.00 95.19 87 LYS A O 1
ATOM 680 N N . GLY A 1 88 ? 7.531 7.488 -9.609 1.00 92.88 88 GLY A N 1
ATOM 681 C CA . GLY A 1 88 ? 8.975 7.497 -9.357 1.00 92.88 88 GLY A CA 1
ATOM 682 C C . GLY A 1 88 ? 9.659 6.135 -9.496 1.00 92.88 88 GLY A C 1
ATOM 683 O O . GLY A 1 88 ? 10.856 6.047 -9.254 1.00 92.88 88 GLY A O 1
ATOM 684 N N . VAL A 1 89 ? 8.959 5.078 -9.917 1.00 95.88 89 VAL A N 1
ATOM 685 C CA . VAL A 1 89 ? 9.571 3.765 -10.162 1.00 95.88 89 VAL A CA 1
ATOM 686 C C . VAL A 1 89 ? 9.687 3.509 -11.660 1.00 95.88 89 VAL A C 1
ATOM 688 O O . VAL A 1 89 ? 8.708 3.558 -12.396 1.00 95.88 89 VAL A O 1
ATOM 691 N N . ARG A 1 90 ? 10.896 3.197 -12.133 1.00 96.38 90 ARG A N 1
ATOM 692 C CA . ARG A 1 90 ? 11.161 2.891 -13.546 1.00 96.38 90 ARG A CA 1
ATOM 693 C C . ARG A 1 90 ? 11.874 1.558 -13.681 1.00 96.38 90 ARG A C 1
ATOM 695 O O . ARG A 1 90 ? 12.956 1.375 -13.127 1.00 96.38 90 ARG A O 1
ATOM 702 N N . ALA A 1 91 ? 11.287 0.638 -14.439 1.00 97.44 91 ALA A N 1
ATOM 703 C CA . ALA A 1 91 ? 11.929 -0.628 -14.768 1.00 97.44 91 ALA A CA 1
ATOM 704 C C . ALA A 1 91 ? 13.150 -0.403 -15.674 1.00 97.44 91 ALA A C 1
ATOM 706 O O . ALA A 1 91 ? 13.161 0.484 -16.529 1.00 97.44 91 ALA A O 1
ATOM 707 N N . SER A 1 92 ? 14.181 -1.215 -15.472 1.00 97.44 92 SER A N 1
ATOM 708 C CA . SER A 1 92 ? 15.408 -1.225 -16.258 1.00 97.44 92 SER A CA 1
ATOM 709 C C . SER A 1 92 ? 15.611 -2.613 -16.848 1.00 97.44 92 SER A C 1
ATOM 711 O O . SER A 1 92 ? 15.461 -3.623 -16.150 1.00 97.44 92 SER A O 1
ATOM 713 N N . PHE A 1 93 ? 15.972 -2.657 -18.127 1.00 97.12 93 PHE A N 1
ATOM 714 C CA . PHE A 1 93 ? 16.117 -3.886 -18.899 1.00 97.12 93 PHE A CA 1
ATOM 715 C C . PHE A 1 93 ? 17.502 -3.949 -19.543 1.00 97.12 93 PHE A C 1
ATOM 717 O O . PHE A 1 93 ? 18.070 -2.921 -19.916 1.00 97.12 93 PHE A O 1
ATOM 724 N N . SER A 1 94 ? 18.052 -5.152 -19.669 1.00 96.88 94 SER A N 1
ATOM 725 C CA . SER A 1 94 ? 19.237 -5.410 -20.487 1.00 96.88 94 SER A CA 1
ATOM 726 C C . SER A 1 94 ? 18.904 -5.341 -21.980 1.00 96.88 94 SER A C 1
ATOM 728 O O . SER A 1 94 ? 17.742 -5.275 -22.384 1.00 96.88 94 SER A O 1
ATOM 730 N N . SER A 1 95 ? 19.937 -5.367 -22.824 1.00 96.06 95 SER A N 1
ATOM 731 C CA . SER A 1 95 ? 19.793 -5.301 -24.284 1.00 96.06 95 SER A CA 1
ATOM 732 C C . SER A 1 95 ? 19.016 -6.475 -24.892 1.00 96.06 95 SER A C 1
ATOM 734 O O . SER A 1 95 ? 18.480 -6.342 -25.985 1.00 96.06 95 SER A O 1
ATOM 736 N N . ASP A 1 96 ? 18.950 -7.612 -24.199 1.00 95.88 96 ASP A N 1
ATOM 737 C CA . ASP A 1 96 ? 18.156 -8.793 -24.564 1.00 95.88 96 ASP A CA 1
ATOM 738 C C . ASP A 1 96 ? 16.710 -8.753 -24.020 1.00 95.88 96 ASP A C 1
ATOM 740 O O . ASP A 1 96 ? 15.947 -9.696 -24.224 1.00 95.88 96 ASP A O 1
ATOM 744 N N . GLY A 1 97 ? 16.319 -7.671 -23.337 1.00 94.94 97 GLY A N 1
ATOM 745 C CA . GLY A 1 97 ? 14.975 -7.475 -22.791 1.00 94.94 97 GLY A CA 1
ATOM 746 C C . GLY A 1 97 ? 14.735 -8.098 -21.413 1.00 94.94 97 GLY A C 1
ATOM 747 O O . GLY A 1 97 ? 13.610 -8.034 -20.915 1.00 94.94 97 GLY A O 1
ATOM 748 N N . ALA A 1 98 ? 15.747 -8.680 -20.760 1.00 96.00 98 ALA A N 1
ATOM 749 C CA . ALA A 1 98 ? 15.583 -9.197 -19.403 1.00 96.00 98 ALA A CA 1
ATOM 750 C C . ALA A 1 98 ? 15.503 -8.060 -18.366 1.00 96.00 98 ALA A C 1
ATOM 752 O O . ALA A 1 98 ? 16.249 -7.084 -18.419 1.00 96.00 98 ALA A O 1
ATOM 753 N N . LEU A 1 99 ? 14.593 -8.182 -17.391 1.00 96.69 99 LEU A N 1
ATOM 754 C CA . LEU A 1 99 ? 14.482 -7.225 -16.285 1.00 96.69 99 LEU A CA 1
ATOM 755 C C . LEU A 1 99 ? 15.732 -7.310 -15.396 1.00 96.69 99 LEU A C 1
ATOM 757 O O . LEU A 1 99 ? 15.941 -8.320 -14.722 1.00 96.69 99 LEU A O 1
ATOM 761 N N . ILE A 1 100 ? 16.513 -6.229 -15.342 1.00 97.44 100 ILE A N 1
ATOM 762 C CA . ILE A 1 100 ? 17.730 -6.148 -14.517 1.00 97.44 100 ILE A CA 1
ATOM 763 C C . ILE A 1 100 ? 17.504 -5.437 -13.182 1.00 97.44 100 ILE A C 1
ATOM 765 O O . ILE A 1 100 ? 18.290 -5.621 -12.253 1.00 97.44 100 ILE A O 1
ATOM 769 N N . GLY A 1 101 ? 16.441 -4.641 -13.056 1.00 97.69 101 GLY A N 1
ATOM 770 C CA . GLY A 1 101 ? 16.113 -3.942 -11.818 1.00 97.69 101 GLY A CA 1
ATOM 771 C C . GLY A 1 101 ? 15.211 -2.739 -12.025 1.00 97.69 101 GLY A C 1
ATOM 772 O O . GLY A 1 101 ? 14.581 -2.586 -13.068 1.00 97.69 101 GLY A O 1
ATOM 773 N N . TYR A 1 102 ? 15.169 -1.885 -11.012 1.00 98.00 102 TYR A N 1
ATOM 774 C CA . TYR A 1 102 ? 14.322 -0.705 -10.960 1.00 98.00 102 TYR A CA 1
ATOM 775 C C . TYR A 1 102 ? 15.125 0.498 -10.485 1.00 98.00 102 TYR A C 1
ATOM 777 O O . TYR A 1 102 ? 15.906 0.398 -9.539 1.00 98.00 102 TYR A O 1
ATOM 785 N N . TYR A 1 103 ? 14.911 1.640 -11.126 1.00 96.56 103 TYR A N 1
ATOM 786 C CA . TYR A 1 103 ? 15.287 2.937 -10.587 1.00 96.56 103 TYR A CA 1
ATOM 787 C C . TYR A 1 103 ? 14.134 3.464 -9.740 1.00 96.56 103 TYR A C 1
ATOM 789 O O . TYR A 1 103 ? 12.996 3.488 -10.202 1.00 96.56 103 TYR A O 1
ATOM 797 N N . ILE A 1 104 ? 14.445 3.857 -8.512 1.00 94.38 104 ILE A N 1
ATOM 798 C CA . ILE A 1 104 ? 13.513 4.459 -7.565 1.00 94.38 104 ILE A CA 1
ATOM 799 C C . ILE A 1 104 ? 13.959 5.902 -7.367 1.00 94.38 104 ILE A C 1
ATOM 801 O O . ILE A 1 104 ? 15.008 6.171 -6.774 1.00 94.38 104 ILE A O 1
ATOM 805 N N . ASP A 1 105 ? 13.181 6.808 -7.931 1.00 91.94 105 ASP A N 1
ATOM 806 C CA . ASP A 1 105 ? 13.286 8.243 -7.750 1.00 91.94 105 ASP A CA 1
ATOM 807 C C . ASP A 1 105 ? 12.520 8.666 -6.478 1.00 91.94 105 ASP A C 1
ATOM 809 O O . ASP A 1 105 ? 11.629 7.958 -6.011 1.00 91.94 105 ASP A O 1
ATOM 813 N N . THR A 1 106 ? 12.865 9.821 -5.905 1.00 86.62 106 THR A N 1
ATOM 814 C CA . THR A 1 106 ? 12.172 10.394 -4.738 1.00 86.62 106 THR A CA 1
ATOM 815 C C . THR A 1 106 ? 11.039 11.304 -5.222 1.00 86.62 106 THR A C 1
ATOM 817 O O . THR A 1 106 ? 11.334 12.363 -5.795 1.00 86.62 106 THR A O 1
ATOM 820 N N . PRO A 1 107 ? 9.758 10.936 -5.026 1.00 84.25 107 PRO A N 1
ATOM 821 C CA . PRO A 1 107 ? 8.650 11.842 -5.286 1.00 84.25 107 PRO A CA 1
ATOM 822 C C . PRO A 1 107 ? 8.715 13.050 -4.348 1.00 84.25 107 PRO A C 1
ATOM 824 O O . PRO A 1 107 ? 9.286 12.993 -3.262 1.00 84.25 107 PRO A O 1
ATOM 827 N N . ASN A 1 108 ? 8.140 14.160 -4.784 1.00 85.38 108 ASN A N 1
ATOM 828 C CA . ASN A 1 108 ? 7.949 15.352 -3.981 1.00 85.38 108 ASN A CA 1
ATOM 829 C C . ASN A 1 108 ? 6.458 15.688 -4.012 1.00 85.38 108 ASN A C 1
ATOM 831 O O . ASN A 1 108 ? 5.962 16.185 -5.029 1.00 85.38 108 ASN A O 1
ATOM 835 N N . VAL A 1 109 ? 5.753 15.373 -2.922 1.00 84.69 109 VAL A N 1
ATOM 836 C CA . VAL A 1 109 ? 4.297 15.557 -2.817 1.00 84.69 109 VAL A CA 1
ATOM 837 C C . VAL A 1 109 ? 3.931 17.035 -2.905 1.00 84.69 109 VAL A C 1
ATOM 839 O O . VAL A 1 109 ? 3.031 17.392 -3.663 1.00 84.69 109 VAL A O 1
ATOM 842 N N . MET A 1 110 ? 4.690 17.900 -2.224 1.00 83.69 110 MET A N 1
ATOM 843 C CA . MET A 1 110 ? 4.507 19.357 -2.237 1.00 83.69 110 MET A CA 1
ATOM 844 C C . MET A 1 110 ? 4.431 19.928 -3.664 1.00 83.69 110 MET A C 1
ATOM 846 O O . MET A 1 110 ? 3.558 20.734 -3.976 1.00 83.69 110 MET A O 1
ATOM 850 N N . PHE A 1 111 ? 5.315 19.480 -4.558 1.00 84.06 111 PHE A N 1
ATOM 851 C CA . PHE A 1 111 ? 5.366 19.927 -5.954 1.00 84.06 111 PHE A CA 1
ATOM 852 C C . PHE A 1 111 ? 4.704 18.954 -6.939 1.00 84.06 111 PHE A C 1
ATOM 854 O O . PHE A 1 111 ? 4.832 19.151 -8.149 1.00 84.06 111 PHE A O 1
ATOM 861 N N . ARG A 1 112 ? 4.055 17.887 -6.453 1.00 84.81 112 ARG A N 1
ATOM 862 C CA . ARG A 1 112 ? 3.460 16.794 -7.248 1.00 84.81 112 ARG A CA 1
ATOM 863 C C . ARG A 1 112 ? 4.359 16.305 -8.391 1.00 84.81 112 ARG A C 1
ATOM 865 O O . ARG A 1 112 ? 3.918 16.047 -9.514 1.00 84.81 112 ARG A O 1
ATOM 872 N N . SER A 1 113 ? 5.656 16.206 -8.124 1.00 85.25 113 SER A N 1
ATOM 873 C CA . SER A 1 113 ? 6.677 15.936 -9.140 1.00 85.25 113 SER A CA 1
ATOM 874 C C . SER A 1 113 ? 7.729 14.957 -8.632 1.00 85.25 113 SER A C 1
ATOM 876 O O . SER A 1 113 ? 7.682 14.507 -7.493 1.00 85.25 113 SER A O 1
ATOM 878 N N . ILE A 1 114 ? 8.654 14.564 -9.505 1.00 84.06 114 ILE A N 1
ATOM 879 C CA . ILE A 1 114 ? 9.814 13.758 -9.123 1.00 84.06 114 ILE A CA 1
ATOM 880 C C . ILE A 1 114 ? 10.971 14.722 -8.860 1.00 84.06 114 ILE A C 1
ATOM 882 O O . ILE A 1 114 ? 11.218 15.619 -9.666 1.00 84.06 114 ILE A O 1
ATOM 886 N N . SER A 1 115 ? 11.671 14.555 -7.736 1.00 78.94 115 SER A N 1
ATOM 887 C CA . SER A 1 115 ? 12.800 15.417 -7.388 1.00 78.94 115 SER A CA 1
ATOM 888 C C . SER A 1 115 ? 13.952 15.245 -8.378 1.00 78.94 115 SER A C 1
ATOM 890 O O . SER A 1 115 ? 14.526 14.166 -8.493 1.00 78.94 115 SER A O 1
ATOM 892 N N . ASN A 1 116 ? 14.352 16.335 -9.035 1.00 75.75 116 ASN A N 1
ATOM 893 C CA . ASN A 1 116 ? 15.515 16.352 -9.931 1.00 75.75 116 ASN A CA 1
ATOM 894 C C . ASN A 1 116 ? 16.851 16.500 -9.178 1.00 75.75 116 ASN A C 1
ATOM 896 O O . ASN A 1 116 ? 17.918 16.431 -9.785 1.00 75.75 116 ASN A O 1
ATOM 900 N N . HIS A 1 117 ? 16.804 16.749 -7.866 1.00 76.94 117 HIS A N 1
ATOM 901 C CA . HIS A 1 117 ? 17.990 17.002 -7.043 1.00 76.94 117 HIS A CA 1
ATOM 902 C C . HIS A 1 117 ? 18.581 15.730 -6.435 1.00 76.94 117 HIS A C 1
ATOM 904 O O . HIS A 1 117 ? 19.728 15.734 -5.990 1.00 76.94 117 HIS A O 1
ATOM 910 N N . VAL A 1 118 ? 17.807 14.643 -6.410 1.00 81.62 118 VAL A N 1
ATOM 911 C CA . VAL A 1 118 ? 18.214 13.368 -5.823 1.00 81.62 118 VAL A CA 1
ATOM 912 C C . VAL A 1 118 ? 18.420 12.367 -6.947 1.00 81.62 118 VAL A C 1
ATOM 914 O O . VAL A 1 118 ? 17.535 12.137 -7.765 1.00 81.62 118 VAL A O 1
ATOM 917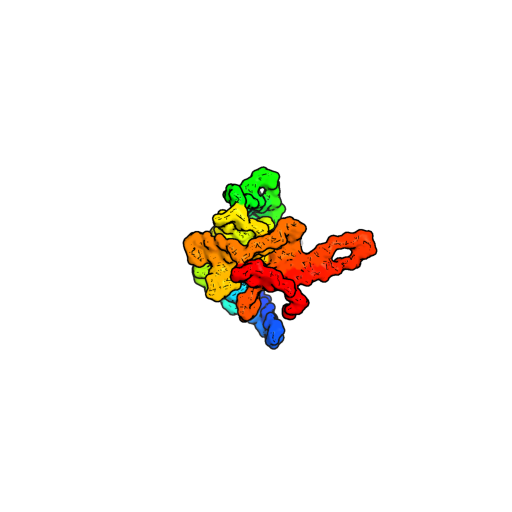 N N . LYS A 1 119 ? 19.608 11.762 -6.998 1.00 87.50 119 LYS A N 1
ATOM 918 C CA . LYS A 1 119 ? 19.890 10.714 -7.977 1.00 87.50 119 LYS A CA 1
ATOM 919 C C . LYS A 1 119 ? 19.042 9.472 -7.655 1.00 87.50 119 LYS A C 1
ATOM 921 O O . LYS A 1 119 ? 19.084 9.031 -6.504 1.00 87.50 119 LYS A O 1
ATOM 926 N N . PRO A 1 120 ? 18.363 8.856 -8.641 1.00 91.12 120 PRO A N 1
ATOM 927 C CA . PRO A 1 120 ? 17.604 7.634 -8.409 1.00 91.12 120 PRO A CA 1
ATOM 928 C C . PRO A 1 120 ? 18.470 6.515 -7.843 1.00 91.12 120 PRO A C 1
ATOM 930 O O . PRO A 1 120 ? 19.599 6.280 -8.293 1.00 91.12 120 PRO A O 1
ATOM 933 N N . GLN A 1 121 ? 17.893 5.759 -6.914 1.00 93.56 121 GLN A N 1
ATOM 934 C CA . GLN A 1 121 ? 18.484 4.529 -6.412 1.00 93.56 121 GLN A CA 1
ATOM 935 C C . GLN A 1 121 ? 18.170 3.381 -7.374 1.00 93.56 121 GLN A C 1
ATOM 937 O O . GLN A 1 121 ? 17.009 3.092 -7.640 1.00 93.56 121 GLN A O 1
ATOM 942 N N . PHE A 1 122 ? 19.197 2.689 -7.866 1.00 96.31 122 PHE A N 1
ATOM 943 C CA . PHE A 1 122 ? 19.005 1.438 -8.598 1.00 96.31 122 PHE A CA 1
ATOM 944 C C . PHE A 1 122 ? 18.927 0.254 -7.630 1.00 96.31 122 PHE A C 1
ATOM 946 O O . PHE A 1 122 ? 19.821 0.086 -6.799 1.00 96.31 122 PHE A O 1
ATOM 953 N N . LEU A 1 123 ? 17.904 -0.588 -7.775 1.00 96.81 123 LEU A N 1
ATOM 954 C CA . LEU A 1 123 ? 17.744 -1.839 -7.037 1.00 96.81 123 LEU A CA 1
ATOM 955 C C . LEU A 1 123 ? 17.497 -3.016 -8.001 1.00 96.81 123 LEU A C 1
ATOM 957 O O . LEU A 1 123 ? 16.582 -2.949 -8.824 1.00 96.81 123 LEU A O 1
ATOM 961 N N . PRO A 1 124 ? 18.248 -4.128 -7.884 1.00 97.25 124 PRO A N 1
ATOM 962 C CA . PRO A 1 124 ? 17.894 -5.387 -8.540 1.00 97.25 124 PRO A CA 1
ATOM 963 C C . PRO A 1 124 ? 16.526 -5.911 -8.060 1.00 97.25 124 PRO A C 1
ATOM 965 O O . PRO A 1 124 ? 16.156 -5.627 -6.918 1.00 97.25 124 PRO A O 1
ATOM 968 N N . PRO A 1 125 ? 15.806 -6.753 -8.832 1.00 95.56 125 PRO A N 1
ATOM 969 C CA . PRO A 1 125 ? 14.444 -7.190 -8.491 1.00 95.56 125 PRO A CA 1
ATOM 970 C C . PRO A 1 125 ? 14.318 -7.850 -7.108 1.00 95.56 125 PRO A C 1
ATOM 972 O O . PRO A 1 125 ? 13.327 -7.679 -6.396 1.00 95.56 125 PRO A O 1
ATOM 975 N N . GLU A 1 126 ? 15.349 -8.574 -6.671 1.00 93.00 126 GLU A N 1
ATOM 976 C CA . GLU A 1 126 ? 15.394 -9.136 -5.320 1.00 93.00 126 GLU A CA 1
ATOM 977 C C . GLU A 1 126 ? 15.413 -8.075 -4.220 1.00 93.00 126 GLU A C 1
ATOM 979 O O . GLU A 1 126 ? 14.694 -8.205 -3.230 1.00 93.00 126 GLU A O 1
ATOM 984 N N . LYS A 1 127 ? 16.199 -7.014 -4.394 1.00 95.44 127 LYS A N 1
ATOM 985 C CA . LYS A 1 127 ? 16.234 -5.913 -3.432 1.00 95.44 127 LYS A CA 1
ATOM 986 C C . LYS A 1 127 ? 14.978 -5.059 -3.527 1.00 95.44 127 LYS A C 1
ATOM 988 O O . LYS A 1 127 ? 14.472 -4.635 -2.495 1.00 95.44 127 LYS A O 1
ATOM 993 N N . THR A 1 128 ? 14.426 -4.871 -4.723 1.00 96.38 128 THR A N 1
ATOM 994 C CA . THR A 1 128 ? 13.179 -4.123 -4.911 1.00 96.38 128 THR A CA 1
ATOM 995 C C . THR A 1 128 ? 12.024 -4.760 -4.147 1.00 96.38 128 THR A C 1
ATOM 997 O O . THR A 1 128 ? 11.382 -4.067 -3.364 1.00 96.38 128 THR A O 1
ATOM 1000 N N . ARG A 1 129 ? 11.803 -6.079 -4.262 1.00 94.19 129 ARG A N 1
ATOM 1001 C CA . ARG A 1 129 ? 10.709 -6.747 -3.525 1.00 94.19 129 ARG A CA 1
ATOM 1002 C C . ARG A 1 129 ? 10.846 -6.673 -1.998 1.00 94.19 129 ARG A C 1
ATOM 1004 O O . ARG A 1 129 ? 9.845 -6.815 -1.313 1.00 94.19 129 ARG A O 1
ATOM 1011 N N . GLN A 1 130 ? 12.062 -6.470 -1.485 1.00 92.12 130 GLN A N 1
ATOM 1012 C CA . GLN A 1 130 ? 12.356 -6.355 -0.050 1.00 92.12 130 GLN A CA 1
ATOM 1013 C C . GLN A 1 130 ? 12.258 -4.917 0.476 1.00 92.12 130 GLN A C 1
ATOM 1015 O O . GLN A 1 130 ? 12.024 -4.724 1.663 1.00 92.12 130 GLN A O 1
ATOM 1020 N N . LEU A 1 131 ? 12.516 -3.914 -0.370 1.00 93.56 131 LEU A N 1
ATOM 1021 C CA . LEU A 1 131 ? 12.760 -2.536 0.078 1.00 93.56 131 LEU A CA 1
ATOM 1022 C C . LEU A 1 131 ? 11.774 -1.507 -0.469 1.00 93.56 131 LEU A C 1
ATOM 1024 O O . LEU A 1 131 ? 11.625 -0.450 0.146 1.00 93.56 131 LEU A O 1
ATOM 1028 N N . LEU A 1 132 ? 11.156 -1.771 -1.625 1.00 95.81 132 LEU A N 1
ATOM 1029 C CA . LEU A 1 132 ? 10.181 -0.863 -2.226 1.00 95.81 132 LEU A CA 1
ATOM 1030 C C . LEU A 1 132 ? 8.873 -0.904 -1.441 1.00 95.81 132 LEU A C 1
ATOM 1032 O O . LEU A 1 132 ? 8.371 0.144 -1.058 1.00 95.81 132 LEU A O 1
ATOM 1036 N N . TYR A 1 133 ? 8.350 -2.100 -1.180 1.00 96.31 133 TYR A N 1
ATOM 1037 C CA . TYR A 1 133 ? 7.073 -2.302 -0.499 1.00 96.31 133 TYR A CA 1
ATOM 1038 C C . TYR A 1 133 ? 7.286 -2.394 1.008 1.00 96.31 133 TYR A C 1
ATOM 1040 O O . TYR A 1 133 ? 7.932 -3.326 1.480 1.00 96.31 133 TYR A O 1
ATOM 1048 N N . GLN A 1 134 ? 6.759 -1.429 1.761 1.00 93.94 134 GLN A N 1
ATOM 1049 C CA . GLN A 1 134 ? 6.988 -1.340 3.205 1.00 93.94 134 GLN A CA 1
ATOM 1050 C C . GLN A 1 134 ? 5.806 -1.868 4.018 1.00 93.94 134 GLN A C 1
ATOM 1052 O O . GLN A 1 134 ? 6.012 -2.544 5.020 1.00 93.94 134 GLN A O 1
ATOM 1057 N N . LYS A 1 135 ? 4.571 -1.567 3.602 1.00 94.62 135 LYS A N 1
ATOM 1058 C CA . LYS A 1 135 ? 3.350 -2.104 4.216 1.00 94.62 135 LYS A CA 1
ATOM 1059 C C . LYS A 1 135 ? 2.205 -2.066 3.216 1.00 94.62 135 LYS A C 1
ATOM 1061 O O . LYS A 1 135 ? 2.133 -1.155 2.398 1.00 94.62 135 LYS A O 1
ATOM 1066 N N . ILE A 1 136 ? 1.298 -3.032 3.300 1.00 95.75 136 ILE A N 1
ATOM 1067 C CA . ILE A 1 136 ? 0.098 -3.079 2.469 1.00 95.75 136 ILE A CA 1
ATOM 1068 C C . ILE A 1 136 ? -1.110 -3.543 3.286 1.00 95.75 136 ILE A C 1
ATOM 1070 O O . ILE A 1 136 ? -0.983 -4.449 4.111 1.00 95.75 136 ILE A O 1
ATOM 1074 N N . VAL A 1 137 ? -2.271 -2.922 3.071 1.00 95.06 137 VAL A N 1
ATOM 1075 C CA . VAL A 1 137 ? -3.53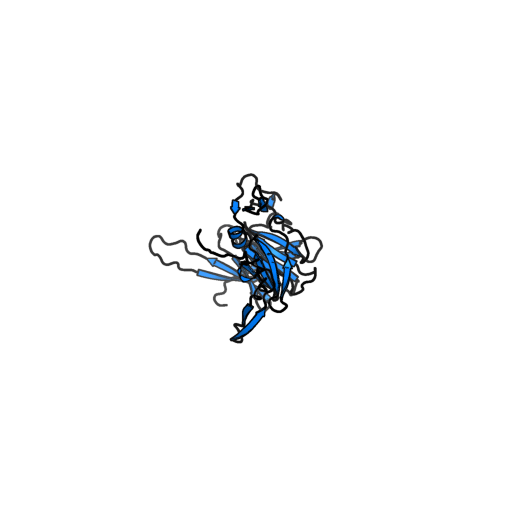7 -3.274 3.738 1.00 95.06 137 VAL A CA 1
ATOM 1076 C C . VAL A 1 137 ? -4.674 -3.259 2.714 1.00 95.06 137 VAL A C 1
ATOM 1078 O O . VAL A 1 137 ? -4.691 -2.414 1.820 1.00 95.06 137 VAL A O 1
ATOM 1081 N N . LEU A 1 138 ? -5.607 -4.207 2.840 1.00 94.25 138 LEU A N 1
ATOM 1082 C CA . LEU A 1 138 ? -6.796 -4.336 1.994 1.00 94.25 138 LEU A CA 1
ATOM 1083 C C . LEU A 1 138 ? -8.035 -3.808 2.731 1.00 94.25 138 LEU A C 1
ATOM 1085 O O . LEU A 1 138 ? -8.124 -3.955 3.950 1.00 94.25 138 LEU A O 1
ATOM 1089 N N . SER A 1 139 ? -8.997 -3.252 1.990 1.00 93.00 139 SER A N 1
ATOM 1090 C CA . SER A 1 139 ? -10.275 -2.761 2.532 1.00 93.00 139 SER A CA 1
ATOM 1091 C C . SER A 1 139 ? -11.383 -3.820 2.636 1.00 93.00 139 SER A C 1
ATOM 1093 O O . SER A 1 139 ? -12.478 -3.523 3.119 1.00 93.00 139 SER A O 1
ATOM 1095 N N . SER A 1 140 ? -11.167 -5.032 2.114 1.00 87.19 140 SER A N 1
ATOM 1096 C CA . SER A 1 140 ? -12.121 -6.140 2.244 1.00 87.19 140 SER A CA 1
ATOM 1097 C C . SER A 1 140 ? -11.492 -7.499 1.919 1.00 87.19 140 SER A C 1
ATOM 1099 O O . SER A 1 140 ? -10.369 -7.579 1.422 1.00 87.19 140 SER A O 1
ATOM 1101 N N . ASP A 1 141 ? -12.247 -8.567 2.177 1.00 79.75 141 ASP A N 1
ATOM 1102 C CA . ASP A 1 141 ? -11.959 -9.947 1.767 1.00 79.75 141 ASP A CA 1
ATOM 1103 C C . ASP A 1 141 ? -12.419 -10.268 0.338 1.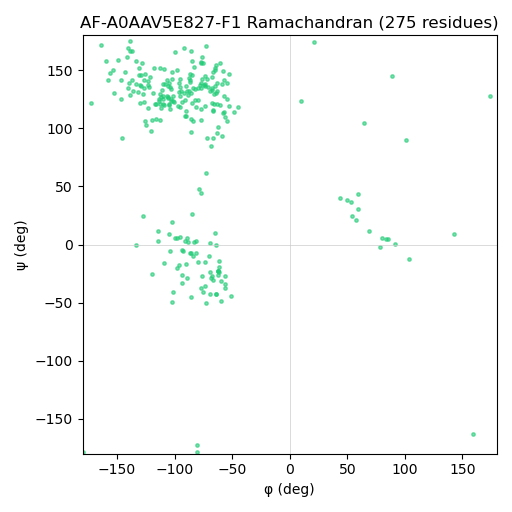00 79.75 141 ASP A C 1
ATOM 1105 O O . ASP A 1 141 ? -12.091 -11.336 -0.195 1.00 79.75 141 ASP A O 1
ATOM 1109 N N . ARG A 1 142 ? -13.184 -9.366 -0.286 1.00 73.06 142 ARG A N 1
ATOM 1110 C CA . ARG A 1 142 ? -13.752 -9.591 -1.608 1.00 73.06 142 ARG A CA 1
ATOM 1111 C C . ARG A 1 142 ? -12.673 -9.496 -2.677 1.00 73.06 142 ARG A C 1
ATOM 1113 O O . ARG A 1 142 ? -11.822 -8.615 -2.674 1.00 73.06 142 ARG A O 1
ATOM 1120 N N . SER A 1 143 ? -12.732 -10.441 -3.607 1.00 61.38 143 SER A N 1
ATOM 1121 C CA . SER A 1 143 ? -11.896 -10.459 -4.815 1.00 61.38 143 SER A CA 1
ATOM 1122 C C . SER A 1 143 ? -12.541 -9.716 -5.988 1.00 61.38 143 SER A C 1
ATOM 1124 O O . SER A 1 143 ? -12.012 -9.763 -7.096 1.00 61.38 143 SER A O 1
ATOM 1126 N N . ASP A 1 144 ? -13.683 -9.060 -5.761 1.00 62.28 144 ASP A N 1
ATOM 1127 C CA . ASP A 1 144 ? -14.321 -8.172 -6.728 1.00 62.28 144 ASP A CA 1
ATOM 1128 C C . ASP A 1 144 ? -13.740 -6.747 -6.637 1.00 62.28 144 ASP A C 1
ATOM 1130 O O . ASP A 1 144 ? -12.983 -6.410 -5.723 1.0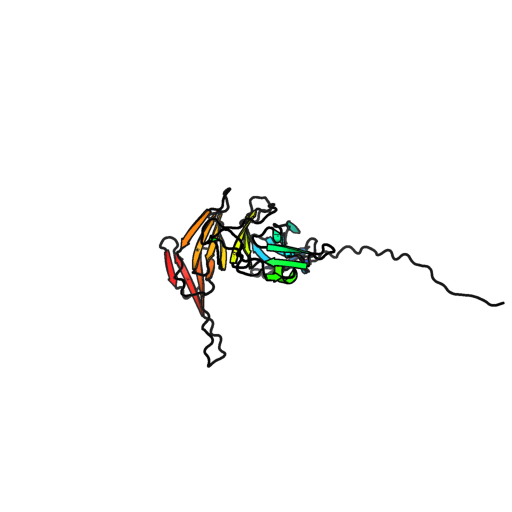0 62.28 144 ASP A O 1
ATOM 1134 N N . GLY A 1 145 ? -14.031 -5.922 -7.646 1.00 63.38 145 GLY A N 1
ATOM 1135 C CA . GLY A 1 145 ? -13.393 -4.615 -7.858 1.00 63.38 145 GLY A CA 1
ATOM 1136 C C . GLY A 1 145 ? -13.645 -3.558 -6.776 1.00 63.38 145 GLY A C 1
ATOM 1137 O O . GLY A 1 145 ? -13.105 -2.459 -6.875 1.00 63.38 145 GLY A O 1
ATOM 1138 N N . ASP A 1 146 ? -14.419 -3.875 -5.736 1.00 81.06 146 ASP A N 1
ATOM 1139 C CA . ASP A 1 146 ? -14.690 -2.975 -4.611 1.00 81.06 146 ASP A CA 1
ATOM 1140 C C . ASP A 1 146 ? -13.614 -3.050 -3.513 1.00 81.06 146 ASP A C 1
ATOM 1142 O O . ASP A 1 146 ? -13.618 -2.254 -2.568 1.00 81.06 146 ASP A O 1
ATOM 1146 N N . CYS A 1 147 ? -12.665 -3.987 -3.619 1.00 90.75 147 CYS A N 1
ATOM 1147 C CA . CYS A 1 147 ? -11.530 -4.048 -2.709 1.00 90.75 147 CYS A CA 1
ATOM 1148 C C . CYS A 1 147 ? -10.435 -3.054 -3.116 1.00 90.75 147 CYS A C 1
ATOM 1150 O O . CYS A 1 147 ? -9.796 -3.194 -4.159 1.00 90.75 147 CYS A O 1
ATOM 1152 N N . THR A 1 148 ?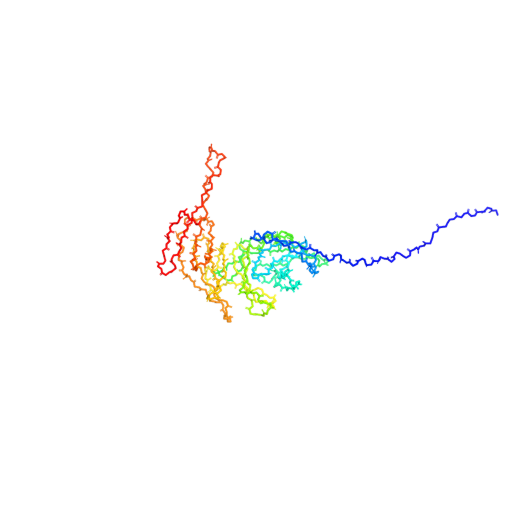 -10.147 -2.100 -2.235 1.00 94.25 148 THR A N 1
ATOM 1153 C CA . THR A 1 148 ? -9.040 -1.152 -2.361 1.00 94.25 148 THR A CA 1
ATOM 1154 C C . THR A 1 148 ? -7.830 -1.660 -1.594 1.00 94.25 148 THR A C 1
ATOM 1156 O O . THR A 1 148 ? -7.923 -2.103 -0.448 1.00 94.25 148 THR A O 1
ATOM 1159 N N . VAL A 1 149 ? -6.672 -1.562 -2.228 1.00 95.31 149 VAL A N 1
ATOM 1160 C CA . VAL A 1 149 ? -5.369 -1.900 -1.676 1.00 95.31 149 VAL A CA 1
ATOM 1161 C C . VAL A 1 149 ? -4.608 -0.604 -1.447 1.00 95.31 149 VAL A C 1
ATOM 1163 O O . VAL A 1 149 ? -4.367 0.141 -2.394 1.00 95.31 149 VAL A O 1
ATOM 1166 N N . LEU A 1 150 ? -4.221 -0.340 -0.200 1.00 97.50 150 LEU A N 1
ATOM 1167 C CA . LEU A 1 150 ? -3.362 0.785 0.154 1.00 97.50 150 LEU A CA 1
ATOM 1168 C C . LEU A 1 150 ? -1.947 0.270 0.408 1.00 97.50 150 LEU A C 1
ATOM 1170 O O . LEU A 1 150 ? -1.735 -0.613 1.241 1.00 97.50 150 LEU A O 1
ATOM 1174 N N . LEU A 1 151 ? -0.989 0.822 -0.326 1.00 97.62 151 LEU A N 1
ATOM 1175 C CA . LEU A 1 151 ? 0.422 0.483 -0.289 1.00 97.62 151 LEU A CA 1
ATOM 1176 C C . LEU A 1 151 ? 1.217 1.668 0.253 1.00 97.62 151 LEU A C 1
ATOM 1178 O O . LEU A 1 151 ? 1.204 2.745 -0.334 1.00 97.62 151 LEU A O 1
ATOM 1182 N N . ARG A 1 152 ? 2.003 1.427 1.301 1.00 96.56 152 ARG A N 1
ATOM 1183 C CA . ARG A 1 152 ? 3.141 2.274 1.654 1.00 96.56 152 ARG A CA 1
ATOM 1184 C C . ARG A 1 152 ? 4.389 1.756 0.971 1.00 96.56 152 ARG A C 1
ATOM 1186 O O . ARG A 1 152 ? 4.775 0.595 1.160 1.00 96.56 152 ARG A O 1
ATOM 1193 N N . HIS A 1 153 ? 5.033 2.629 0.214 1.00 94.62 153 HIS A N 1
ATOM 1194 C CA . HIS A 1 153 ? 6.263 2.319 -0.489 1.00 94.62 153 HIS A CA 1
ATOM 1195 C C . HIS A 1 153 ? 7.351 3.344 -0.191 1.00 94.62 153 HIS A C 1
ATOM 1197 O O . HIS A 1 153 ? 7.085 4.490 0.159 1.00 94.62 153 HIS A O 1
ATOM 1203 N N . ARG A 1 154 ? 8.608 2.927 -0.356 1.00 90.00 154 ARG A N 1
ATOM 1204 C CA . ARG A 1 154 ? 9.769 3.812 -0.225 1.00 90.00 154 ARG A CA 1
ATOM 1205 C C . ARG A 1 154 ? 9.611 5.032 -1.156 1.00 90.00 154 ARG A C 1
ATOM 1207 O O . ARG A 1 154 ? 9.208 4.832 -2.306 1.00 90.00 154 ARG A O 1
ATOM 1214 N N . PRO A 1 155 ? 9.976 6.249 -0.704 1.00 85.00 155 PRO A N 1
ATOM 1215 C CA . PRO A 1 155 ? 10.584 6.604 0.592 1.00 85.00 155 PRO A CA 1
ATOM 1216 C C . PRO A 1 155 ? 9.645 6.744 1.804 1.00 85.00 155 PRO A C 1
ATOM 1218 O O . PRO A 1 155 ? 10.142 7.024 2.886 1.00 85.00 155 PRO A O 1
ATOM 1221 N N . GLY A 1 156 ? 8.346 6.491 1.679 1.00 86.00 156 GLY A N 1
ATOM 1222 C CA . GLY A 1 156 ? 7.367 6.659 2.763 1.00 86.00 156 GLY A CA 1
ATOM 1223 C C . GLY A 1 156 ? 6.015 7.193 2.281 1.00 86.00 156 GLY A C 1
ATOM 1224 O O . GLY A 1 156 ? 5.169 7.557 3.097 1.00 86.00 156 GLY A O 1
ATOM 1225 N N . ASP A 1 157 ? 5.825 7.268 0.966 1.00 91.94 157 ASP A N 1
ATOM 1226 C CA . ASP A 1 157 ? 4.596 7.668 0.299 1.00 91.94 157 ASP A CA 1
ATOM 1227 C C . ASP A 1 157 ? 3.540 6.560 0.318 1.00 91.94 157 ASP A C 1
ATOM 1229 O O . ASP A 1 157 ? 3.834 5.368 0.488 1.00 91.94 157 ASP A O 1
ATOM 1233 N N . LEU A 1 158 ? 2.295 6.973 0.086 1.00 96.94 158 LEU A N 1
ATOM 1234 C CA . LEU A 1 158 ? 1.170 6.072 -0.107 1.00 96.94 158 LEU A CA 1
ATOM 1235 C C . LEU A 1 158 ? 0.726 6.076 -1.569 1.00 96.94 158 LEU A C 1
ATOM 1237 O O . LEU A 1 158 ? 0.592 7.125 -2.199 1.00 96.94 158 LEU A O 1
ATOM 1241 N N . SER A 1 159 ? 0.431 4.890 -2.081 1.00 97.31 159 SER A N 1
ATOM 1242 C CA . SER A 1 159 ? -0.279 4.685 -3.340 1.00 97.31 159 SER A CA 1
ATOM 1243 C C . SER A 1 159 ? -1.414 3.694 -3.123 1.00 97.31 159 SER A C 1
ATOM 1245 O O . SER A 1 159 ? -1.327 2.825 -2.256 1.00 97.31 159 SER A O 1
ATOM 1247 N N . PHE A 1 160 ? -2.475 3.793 -3.912 1.00 97.31 160 PHE A N 1
ATOM 1248 C CA . PHE A 1 160 ? -3.615 2.890 -3.825 1.00 97.31 160 PHE A CA 1
ATOM 1249 C C . PHE A 1 160 ? -4.060 2.394 -5.197 1.00 97.31 160 PHE A C 1
ATOM 1251 O O . PHE A 1 160 ? -3.774 3.011 -6.221 1.00 97.31 160 PHE A O 1
ATOM 1258 N N . ALA A 1 161 ? -4.751 1.262 -5.203 1.00 95.75 161 ALA A N 1
ATOM 1259 C CA . ALA A 1 161 ? -5.363 0.674 -6.386 1.00 95.75 161 ALA A CA 1
ATOM 1260 C C . ALA A 1 161 ? -6.554 -0.187 -5.963 1.00 95.75 161 ALA A C 1
ATOM 1262 O O . ALA A 1 161 ? -6.551 -0.751 -4.867 1.00 95.75 161 ALA A O 1
ATOM 1263 N N . ARG A 1 162 ? -7.564 -0.315 -6.816 1.00 93.50 162 ARG A N 1
ATOM 1264 C CA . ARG A 1 162 ? -8.609 -1.329 -6.665 1.00 93.50 162 ARG A CA 1
ATOM 1265 C C . ARG A 1 162 ? -8.139 -2.654 -7.252 1.00 93.50 162 ARG A C 1
ATOM 1267 O O . ARG A 1 162 ? -7.301 -2.702 -8.152 1.00 93.50 162 ARG A O 1
ATOM 1274 N N . VAL A 1 163 ? -8.662 -3.756 -6.730 1.00 91.31 163 VAL A N 1
ATOM 1275 C CA . VAL A 1 163 ? -8.405 -5.080 -7.301 1.00 91.31 163 VAL A CA 1
ATOM 1276 C C . VAL A 1 163 ? -8.929 -5.107 -8.740 1.00 91.31 163 VAL A C 1
ATOM 1278 O O . VAL A 1 163 ? -10.111 -4.892 -8.983 1.00 91.31 163 VAL A O 1
ATOM 1281 N N . GLY A 1 164 ? -8.034 -5.367 -9.695 1.00 90.56 164 GLY A N 1
ATOM 1282 C CA . GLY A 1 164 ? -8.327 -5.314 -11.131 1.00 90.56 164 GLY A CA 1
ATOM 1283 C C . GLY A 1 164 ? -7.793 -4.067 -11.842 1.00 90.56 164 GLY A C 1
ATOM 1284 O O . GLY A 1 164 ? -7.722 -4.077 -13.071 1.00 90.56 164 GLY A O 1
ATOM 1285 N N . ASP A 1 165 ? -7.355 -3.042 -11.105 1.00 93.38 165 ASP A N 1
ATOM 1286 C CA . ASP A 1 165 ? -6.642 -1.908 -11.694 1.00 93.38 165 ASP A CA 1
ATOM 1287 C C . ASP A 1 165 ? -5.290 -2.354 -12.270 1.00 93.38 165 ASP A C 1
ATOM 1289 O O . ASP A 1 165 ? -4.642 -3.284 -11.778 1.00 93.38 165 ASP A O 1
ATOM 1293 N N . THR A 1 166 ? -4.834 -1.658 -13.312 1.00 94.62 166 THR A N 1
ATOM 1294 C CA . THR A 1 166 ? -3.536 -1.919 -13.954 1.00 94.62 166 THR A CA 1
ATOM 1295 C C . THR A 1 166 ? -2.416 -1.019 -13.443 1.00 94.62 166 THR A C 1
ATOM 1297 O O . THR A 1 166 ? -1.247 -1.352 -13.630 1.00 94.62 166 THR A O 1
ATOM 1300 N N . GLU A 1 167 ? -2.757 0.098 -12.791 1.00 96.50 167 GLU A N 1
ATOM 1301 C CA . GLU A 1 167 ? -1.821 1.144 -12.366 1.00 96.50 167 GLU A CA 1
ATOM 1302 C C . GLU A 1 167 ? -2.038 1.530 -10.892 1.00 96.50 167 GLU A C 1
ATOM 1304 O O . GLU A 1 167 ? -3.168 1.544 -10.402 1.00 96.50 167 GLU A O 1
ATOM 1309 N N . TRP A 1 168 ? -0.957 1.873 -10.188 1.00 97.62 168 TRP A N 1
ATOM 1310 C CA . TRP A 1 168 ? -1.029 2.495 -8.864 1.00 97.62 168 TRP A CA 1
ATOM 1311 C C . TRP A 1 168 ? -1.386 3.982 -8.980 1.00 97.62 168 TRP A C 1
ATOM 1313 O O . TRP A 1 168 ? -0.786 4.721 -9.758 1.00 97.62 168 TRP A O 1
ATOM 1323 N N . THR A 1 169 ? -2.313 4.450 -8.146 1.00 96.50 169 THR A N 1
ATOM 1324 C CA . THR A 1 169 ? -2.616 5.878 -7.992 1.00 96.50 169 THR A CA 1
ATOM 1325 C C . THR A 1 169 ? -1.859 6.429 -6.790 1.00 96.50 169 THR A C 1
ATOM 1327 O O . THR A 1 169 ? -2.061 5.977 -5.664 1.00 96.50 169 THR A O 1
ATOM 1330 N N . TRP A 1 170 ? -0.981 7.405 -7.017 1.00 96.00 170 TRP A N 1
ATOM 1331 C CA . TRP A 1 170 ? -0.243 8.081 -5.947 1.00 96.00 170 TRP A CA 1
ATOM 1332 C C . TRP A 1 170 ? -1.181 8.972 -5.126 1.00 96.00 170 TRP A C 1
ATOM 1334 O O . TRP A 1 170 ? -2.013 9.683 -5.688 1.00 96.00 170 TRP A O 1
ATOM 1344 N N . LEU A 1 171 ? -1.071 8.923 -3.798 1.00 96.12 171 LEU A N 1
ATOM 1345 C CA . LEU A 1 171 ? -1.883 9.743 -2.906 1.00 96.12 171 LEU A CA 1
ATOM 1346 C C . LEU A 1 171 ? -1.232 11.122 -2.720 1.00 96.12 171 LEU A C 1
ATOM 1348 O O . LEU A 1 171 ? -0.373 11.289 -1.864 1.00 96.12 171 LEU A O 1
ATOM 1352 N N . ASP A 1 172 ? -1.669 12.122 -3.484 1.00 93.81 172 ASP A N 1
ATOM 1353 C CA . ASP A 1 172 ? -1.088 13.479 -3.511 1.00 93.81 172 ASP A CA 1
ATOM 1354 C C . ASP A 1 172 ? -2.131 14.601 -3.300 1.00 93.81 172 ASP A C 1
ATOM 1356 O O . ASP A 1 172 ? -1.961 15.758 -3.708 1.00 93.81 172 ASP A O 1
ATOM 1360 N N . THR A 1 173 ? -3.239 14.257 -2.638 1.00 91.56 173 THR A N 1
ATOM 1361 C CA . THR A 1 173 ? -4.404 15.137 -2.437 1.00 91.56 173 THR A CA 1
ATOM 1362 C C . THR A 1 173 ? -4.107 16.391 -1.626 1.00 91.56 173 THR A C 1
ATOM 1364 O O . THR A 1 173 ? -4.807 17.391 -1.772 1.00 91.56 173 THR A O 1
ATOM 1367 N N . MET A 1 174 ? -3.090 16.352 -0.767 1.0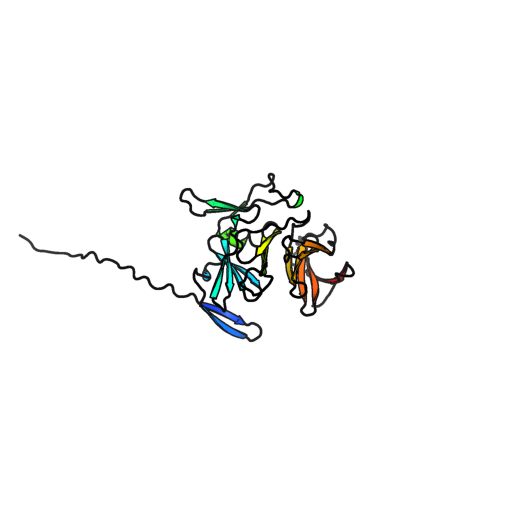0 89.38 174 MET A N 1
ATOM 1368 C CA . MET A 1 174 ? -2.614 17.499 0.001 1.00 89.38 174 MET A CA 1
ATOM 1369 C C . MET A 1 174 ? -1.091 17.496 0.101 1.00 89.38 174 MET A C 1
ATOM 1371 O O . MET A 1 174 ? -0.449 16.462 -0.060 1.00 89.38 174 MET A O 1
ATOM 1375 N N . GLU A 1 175 ? -0.531 18.657 0.429 1.00 85.38 175 GLU A N 1
ATOM 1376 C CA . GLU A 1 175 ? 0.913 18.899 0.530 1.00 85.38 175 GLU A CA 1
ATOM 1377 C C . GLU A 1 175 ? 1.638 17.959 1.506 1.00 85.38 175 GLU A C 1
ATOM 1379 O O . GLU A 1 175 ? 2.820 17.689 1.329 1.00 85.38 175 GLU A O 1
ATOM 1384 N N . ARG A 1 176 ? 0.930 17.443 2.519 1.00 85.31 176 ARG A N 1
ATOM 1385 C CA . ARG A 1 176 ? 1.478 16.585 3.582 1.00 85.31 176 ARG A CA 1
ATOM 1386 C C . ARG A 1 176 ? 1.170 15.097 3.394 1.00 85.31 176 ARG A C 1
ATOM 1388 O O . ARG A 1 176 ? 1.251 14.336 4.352 1.00 85.31 176 ARG A O 1
ATOM 1395 N N . CYS A 1 177 ? 0.818 14.643 2.191 1.00 92.38 177 CYS A N 1
ATOM 1396 C CA . CYS A 1 177 ? 0.637 13.210 1.912 1.00 92.38 177 CYS A CA 1
ATOM 1397 C C . CYS A 1 177 ? 1.967 12.444 1.743 1.00 92.38 177 CYS A C 1
ATOM 1399 O O . CYS A 1 177 ? 2.103 11.609 0.857 1.00 92.38 177 CYS A O 1
ATOM 1401 N N . GLU A 1 178 ? 2.932 12.688 2.623 1.00 90.44 178 GLU A N 1
ATOM 1402 C CA . GLU A 1 178 ? 4.266 12.084 2.611 1.00 90.44 178 GLU A CA 1
ATOM 1403 C C . GLU A 1 178 ? 4.703 11.678 4.022 1.00 90.44 178 GLU A C 1
ATOM 1405 O O . GLU A 1 178 ? 4.121 12.122 5.020 1.00 90.44 178 GLU A O 1
ATOM 1410 N N . LEU A 1 179 ? 5.775 10.879 4.089 1.00 90.12 179 LEU A N 1
ATOM 1411 C CA . LEU A 1 179 ? 6.427 10.464 5.335 1.00 90.12 179 LEU A CA 1
ATOM 1412 C C . LEU A 1 179 ? 5.476 9.714 6.274 1.00 90.12 179 LEU A C 1
ATOM 1414 O O . LEU A 1 179 ? 5.436 9.962 7.477 1.00 90.12 179 LEU A O 1
ATOM 1418 N N . TYR A 1 180 ? 4.674 8.801 5.731 1.00 93.38 180 TYR A N 1
ATOM 1419 C CA . TYR A 1 180 ? 3.875 7.907 6.559 1.00 93.38 180 TYR A CA 1
ATOM 1420 C C . TYR A 1 180 ? 4.773 6.855 7.196 1.00 93.38 180 TYR A C 1
ATOM 1422 O O . TYR A 1 180 ? 5.717 6.388 6.562 1.00 93.38 180 TYR A O 1
ATOM 1430 N N . ASN A 1 181 ? 4.462 6.446 8.422 1.00 91.75 181 ASN A N 1
ATOM 1431 C CA . ASN A 1 181 ? 5.117 5.336 9.111 1.00 91.75 181 ASN A CA 1
ATOM 1432 C C . ASN A 1 181 ? 4.257 4.078 9.076 1.00 91.75 181 ASN A C 1
ATOM 1434 O O . ASN A 1 181 ? 4.740 3.004 8.710 1.00 91.75 181 ASN A O 1
ATOM 1438 N N . ASP A 1 182 ? 2.983 4.225 9.434 1.00 93.69 182 ASP A N 1
ATOM 1439 C CA . ASP A 1 182 ? 2.083 3.101 9.634 1.00 93.69 182 ASP A CA 1
ATOM 1440 C C . ASP A 1 182 ? 0.634 3.458 9.287 1.00 93.69 182 ASP A C 1
ATOM 1442 O O . ASP A 1 182 ? 0.266 4.631 9.244 1.00 93.69 182 ASP A O 1
ATOM 1446 N N . PHE A 1 183 ? -0.186 2.447 9.006 1.00 95.81 183 PHE A N 1
ATOM 1447 C CA . PHE A 1 183 ? -1.612 2.624 8.727 1.00 95.81 183 PHE A CA 1
ATOM 1448 C C . PHE A 1 183 ? -2.423 1.340 8.924 1.00 95.81 183 PHE A C 1
ATOM 1450 O O . PHE A 1 183 ? -1.889 0.232 8.824 1.00 95.81 183 PHE A O 1
ATOM 1457 N N . PHE A 1 184 ? -3.728 1.473 9.146 1.00 94.50 184 PHE A N 1
ATOM 1458 C CA . PHE A 1 184 ? -4.681 0.360 9.157 1.00 94.50 184 PHE A CA 1
ATOM 1459 C C . PHE A 1 184 ? -5.985 0.744 8.448 1.00 94.50 184 PHE A C 1
ATOM 1461 O O . PHE A 1 184 ? -6.225 1.915 8.160 1.00 94.50 184 PHE A O 1
ATOM 1468 N N . PHE A 1 185 ? -6.817 -0.253 8.148 1.00 93.94 185 PHE A N 1
ATOM 1469 C CA . PHE A 1 185 ? -8.165 -0.062 7.617 1.00 93.94 185 PHE A CA 1
ATOM 1470 C C . PHE A 1 185 ? -9.203 -0.277 8.723 1.00 93.94 185 PHE A C 1
ATOM 1472 O O . PHE A 1 185 ? -9.090 -1.247 9.472 1.00 93.94 185 PHE A O 1
ATOM 1479 N N . ASN A 1 186 ? -10.184 0.618 8.831 1.00 92.19 186 ASN A N 1
ATOM 1480 C CA . ASN A 1 186 ? -11.282 0.527 9.786 1.00 92.19 186 ASN A CA 1
ATOM 1481 C C . ASN A 1 186 ? -12.567 0.082 9.078 1.00 92.19 186 ASN A C 1
ATOM 1483 O O . ASN A 1 186 ? -13.115 0.805 8.246 1.00 92.19 186 ASN A O 1
ATOM 1487 N N . ASP A 1 187 ? -13.086 -1.088 9.444 1.00 88.81 187 ASP A N 1
ATOM 1488 C CA . ASP A 1 187 ? -14.300 -1.636 8.830 1.00 88.81 187 ASP A CA 1
ATOM 1489 C C . ASP A 1 187 ? -15.561 -0.822 9.150 1.00 88.81 187 ASP A C 1
ATOM 1491 O O . ASP A 1 187 ? -16.501 -0.814 8.355 1.00 88.81 187 ASP A O 1
ATOM 1495 N N . ASN A 1 188 ? -15.582 -0.119 10.288 1.00 89.38 188 ASN A N 1
ATOM 1496 C CA . ASN A 1 188 ? -16.773 0.582 10.774 1.00 89.38 188 ASN A CA 1
ATOM 1497 C C . ASN A 1 188 ? -17.150 1.791 9.909 1.00 89.38 188 ASN A C 1
ATOM 1499 O O . ASN A 1 188 ? -18.328 2.010 9.636 1.00 89.38 188 ASN A O 1
ATOM 1503 N N . ASP A 1 189 ? -16.160 2.579 9.489 1.00 91.88 189 ASP A N 1
ATOM 1504 C CA . ASP A 1 189 ? -16.352 3.781 8.669 1.00 91.88 189 ASP A CA 1
ATOM 1505 C C . ASP A 1 189 ? -15.735 3.661 7.270 1.00 91.88 189 ASP A C 1
ATOM 1507 O O . ASP A 1 189 ? -15.799 4.602 6.478 1.00 91.88 189 ASP A O 1
ATOM 1511 N N . ARG A 1 190 ? -15.167 2.490 6.953 1.00 92.44 190 ARG A N 1
ATOM 1512 C CA . ARG A 1 190 ? -14.591 2.146 5.650 1.00 92.44 190 ARG A CA 1
ATOM 1513 C C . ARG A 1 190 ? -13.449 3.079 5.236 1.00 92.44 190 ARG A C 1
ATOM 1515 O O . ARG A 1 190 ? -13.239 3.294 4.040 1.00 92.44 190 ARG A O 1
ATOM 1522 N N . CYS A 1 191 ? -12.708 3.617 6.204 1.00 95.00 191 CYS A N 1
ATOM 1523 C CA . CYS A 1 191 ? -11.582 4.517 5.976 1.00 95.00 191 CYS A CA 1
ATOM 1524 C C . CYS A 1 191 ? -10.248 3.884 6.384 1.00 95.00 191 CYS A C 1
ATOM 1526 O O . CYS A 1 191 ? -10.166 3.051 7.288 1.00 95.00 191 CYS A O 1
ATOM 1528 N N . PHE A 1 192 ? -9.169 4.316 5.732 1.00 96.69 192 PHE A N 1
ATOM 1529 C CA . PHE A 1 192 ? -7.823 4.048 6.224 1.00 96.69 192 PHE A CA 1
ATOM 1530 C C . PHE A 1 192 ? -7.400 5.141 7.201 1.00 96.69 192 PHE A C 1
ATOM 1532 O O . PHE A 1 192 ? -7.689 6.320 7.000 1.00 96.69 192 PHE A O 1
ATOM 1539 N N . TYR A 1 193 ? -6.670 4.743 8.232 1.00 96.69 193 TYR A N 1
ATOM 1540 C CA . TYR A 1 193 ? -6.056 5.631 9.206 1.00 96.69 193 TYR A CA 1
ATOM 1541 C C . TYR A 1 193 ? -4.551 5.485 9.089 1.00 96.69 193 TYR A C 1
ATOM 1543 O O . TYR A 1 193 ? -4.040 4.378 9.248 1.00 96.69 193 TYR A O 1
ATOM 1551 N N . ALA A 1 194 ? -3.850 6.575 8.799 1.00 95.94 194 ALA A N 1
ATOM 1552 C CA . ALA A 1 194 ? -2.412 6.571 8.566 1.00 95.94 194 ALA A CA 1
ATOM 1553 C C . ALA A 1 194 ? -1.715 7.595 9.458 1.00 95.94 194 ALA A C 1
ATOM 1555 O O . ALA A 1 194 ? -2.171 8.731 9.568 1.00 95.94 194 ALA A O 1
ATOM 1556 N N . VAL A 1 195 ? -0.606 7.196 10.077 1.00 93.31 195 VAL A N 1
ATOM 1557 C CA . VAL A 1 195 ? 0.220 8.056 10.926 1.00 93.31 195 VAL A CA 1
ATOM 1558 C C . VAL A 1 195 ? 1.506 8.442 10.208 1.00 93.31 195 VAL A C 1
ATOM 1560 O O . VAL A 1 195 ? 2.151 7.609 9.561 1.00 93.31 195 VAL A O 1
ATOM 1563 N N . ARG A 1 196 ? 1.871 9.716 10.314 1.00 92.06 196 ARG A N 1
ATOM 1564 C CA . ARG A 1 196 ? 3.081 10.305 9.736 1.00 92.06 196 ARG A CA 1
ATOM 1565 C C . ARG A 1 196 ? 4.260 10.285 10.709 1.00 92.06 196 ARG A C 1
ATOM 1567 O O . ARG A 1 196 ? 4.114 9.990 11.893 1.00 92.06 196 ARG A O 1
ATOM 1574 N N . GLU A 1 197 ? 5.453 10.585 10.205 1.00 87.31 197 GLU A N 1
ATOM 1575 C CA . GLU A 1 197 ? 6.697 10.648 10.985 1.00 87.31 197 GLU A CA 1
ATOM 1576 C C . GLU A 1 197 ? 6.688 11.701 12.099 1.00 87.31 197 GLU A C 1
ATOM 1578 O O . GLU A 1 197 ? 7.395 11.551 13.091 1.00 87.31 197 GLU A O 1
ATOM 1583 N N . ASP A 1 198 ? 5.856 12.733 11.982 1.00 85.62 198 ASP A N 1
ATOM 1584 C CA . ASP A 1 198 ? 5.637 13.761 13.006 1.00 85.62 198 ASP A CA 1
ATOM 1585 C C . ASP A 1 198 ? 4.488 13.424 13.981 1.00 85.62 198 ASP A C 1
ATOM 1587 O O . ASP A 1 198 ? 4.158 14.221 14.867 1.00 85.62 198 ASP A O 1
ATOM 1591 N N . GLY A 1 199 ? 3.875 12.247 13.826 1.00 86.3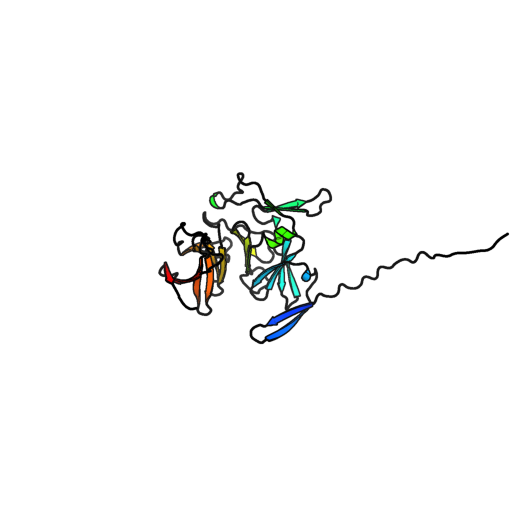1 199 GLY A N 1
ATOM 1592 C CA . GLY A 1 199 ? 2.742 11.781 14.620 1.00 86.31 199 GLY A CA 1
ATOM 1593 C C . GLY A 1 199 ? 1.385 12.345 14.186 1.00 86.31 199 GLY A C 1
ATOM 1594 O O . GLY A 1 199 ? 0.396 12.102 14.874 1.00 86.31 199 GLY A O 1
ATOM 1595 N N . GLU A 1 200 ? 1.308 13.104 13.087 1.00 90.19 200 GLU A N 1
ATOM 1596 C CA . GLU A 1 200 ? 0.034 13.536 12.503 1.00 90.19 200 GLU A CA 1
ATOM 1597 C C . GLU A 1 200 ? -0.746 12.319 11.989 1.00 90.19 200 GLU A C 1
ATOM 1599 O O . GLU A 1 200 ? -0.170 11.430 11.355 1.00 90.19 200 GLU A O 1
ATOM 1604 N N . VAL A 1 201 ? -2.054 12.268 12.259 1.00 92.88 201 VAL A N 1
ATOM 1605 C CA . VAL A 1 201 ? -2.915 11.166 11.809 1.00 92.88 201 VAL A CA 1
ATOM 1606 C C . VAL A 1 201 ? -3.894 11.662 10.761 1.00 92.88 201 VAL A C 1
ATOM 1608 O O . VAL A 1 201 ? -4.646 12.619 10.974 1.00 92.88 201 VAL A O 1
ATOM 1611 N N . HIS A 1 202 ? -3.906 10.961 9.633 1.00 95.81 202 HIS A N 1
ATOM 1612 C CA . HIS A 1 202 ? -4.822 11.173 8.529 1.00 95.81 202 HIS A CA 1
ATOM 1613 C C . HIS A 1 202 ? -5.894 10.090 8.493 1.00 95.81 202 HIS A C 1
ATOM 1615 O O . HIS A 1 202 ? -5.597 8.906 8.640 1.00 95.81 202 HIS A O 1
ATOM 1621 N N . THR A 1 203 ? -7.125 10.506 8.208 1.00 96.88 203 THR A N 1
ATOM 1622 C CA . THR A 1 203 ? -8.133 9.621 7.610 1.00 96.88 203 THR A CA 1
ATOM 1623 C C . THR A 1 203 ? -8.031 9.722 6.099 1.00 96.88 203 THR A C 1
ATOM 1625 O O . THR A 1 203 ? -7.892 10.824 5.568 1.00 96.88 203 THR A O 1
ATOM 1628 N N . ILE A 1 204 ? -8.087 8.584 5.417 1.00 97.94 204 ILE A N 1
ATOM 1629 C CA . ILE A 1 204 ? -8.019 8.458 3.963 1.00 97.94 204 ILE A CA 1
ATOM 1630 C C . ILE A 1 204 ? -9.256 7.666 3.523 1.00 97.94 204 ILE A C 1
ATOM 1632 O O . ILE A 1 204 ? -9.341 6.453 3.729 1.00 97.94 204 ILE A O 1
ATOM 1636 N N . ASP A 1 205 ? -10.211 8.363 2.917 1.00 96.56 205 ASP A N 1
ATOM 1637 C CA . ASP A 1 205 ? -11.400 7.777 2.304 1.00 96.56 205 ASP A CA 1
ATOM 1638 C C . ASP A 1 205 ? -11.148 7.571 0.804 1.00 96.56 205 ASP A C 1
ATOM 1640 O O . ASP A 1 205 ? -10.885 8.521 0.061 1.00 96.56 205 ASP A O 1
ATOM 1644 N N . LEU A 1 206 ? -11.209 6.308 0.378 1.00 95.62 206 LEU A N 1
ATOM 1645 C CA . LEU A 1 206 ? -10.976 5.863 -0.999 1.00 95.62 206 LEU A CA 1
ATOM 1646 C C . LEU A 1 206 ? -12.241 5.276 -1.648 1.00 95.62 206 LEU A C 1
ATOM 1648 O O . LEU A 1 206 ? -12.150 4.646 -2.700 1.00 95.62 206 LEU A O 1
ATOM 1652 N N . ASN A 1 207 ? -13.417 5.440 -1.032 1.00 90.75 207 ASN A N 1
ATOM 1653 C CA . ASN A 1 207 ? -14.664 4.851 -1.533 1.00 90.75 207 ASN A CA 1
ATOM 1654 C C . ASN A 1 207 ? -15.224 5.620 -2.743 1.00 90.75 207 ASN A C 1
ATOM 1656 O O . ASN A 1 207 ? -15.907 5.044 -3.587 1.00 90.75 207 ASN A O 1
ATOM 1660 N N . GLY A 1 208 ? -14.917 6.915 -2.845 1.00 88.44 208 GLY A N 1
ATOM 1661 C CA . GLY A 1 208 ? -15.336 7.773 -3.949 1.00 88.44 208 GLY A CA 1
ATOM 1662 C C . GLY A 1 208 ? -14.481 7.652 -5.223 1.00 88.44 208 GLY A C 1
ATOM 1663 O O . GLY A 1 208 ? -13.511 6.886 -5.277 1.00 88.44 208 GLY A O 1
ATOM 1664 N N . PRO A 1 209 ? -14.816 8.445 -6.260 1.00 86.06 209 PRO A N 1
ATOM 1665 C CA . PRO A 1 209 ? -14.016 8.552 -7.484 1.00 86.06 209 PRO A CA 1
ATOM 1666 C C . PRO A 1 209 ? -12.677 9.266 -7.254 1.00 86.06 209 PRO A C 1
ATOM 1668 O O . PRO A 1 209 ? -11.732 9.043 -8.005 1.00 86.06 209 PRO A O 1
ATOM 1671 N N . SER A 1 210 ? -12.595 10.097 -6.211 1.00 91.19 210 SER A N 1
ATOM 1672 C CA . SER A 1 210 ? -11.381 10.799 -5.807 1.00 91.19 210 SER A CA 1
ATOM 1673 C C . SER A 1 210 ? -11.089 10.537 -4.330 1.00 91.19 210 SER A C 1
ATOM 1675 O O . SER A 1 210 ? -12.028 10.527 -3.530 1.00 91.19 210 SER A O 1
ATOM 1677 N N . PRO A 1 211 ? -9.811 10.367 -3.955 1.00 95.62 211 PRO A N 1
ATOM 1678 C CA . PRO A 1 211 ? -9.409 10.227 -2.562 1.00 95.62 211 PRO A CA 1
ATOM 1679 C C . PRO A 1 211 ? -9.727 11.493 -1.756 1.00 95.62 211 PRO A C 1
ATOM 1681 O O . PRO A 1 211 ? -9.495 12.613 -2.217 1.00 95.62 211 PRO A O 1
ATOM 1684 N N . ILE A 1 212 ? -10.220 11.314 -0.531 1.00 96.62 212 ILE A N 1
ATOM 1685 C CA . ILE A 1 212 ? -10.430 12.396 0.435 1.00 96.62 212 ILE A CA 1
ATOM 1686 C C . ILE A 1 212 ? -9.533 12.127 1.634 1.00 96.62 212 ILE A C 1
ATOM 1688 O O . ILE A 1 212 ? -9.665 11.097 2.292 1.00 96.62 212 ILE A O 1
ATOM 1692 N N . VAL A 1 213 ? -8.642 13.069 1.941 1.00 97.44 213 VAL A N 1
ATOM 1693 C CA . VAL A 1 213 ? -7.745 12.954 3.094 1.00 97.44 213 VAL A CA 1
ATOM 1694 C C . VAL A 1 213 ? -8.001 14.093 4.071 1.00 97.44 213 VAL A C 1
ATOM 1696 O O . VAL A 1 213 ? -8.062 15.254 3.667 1.00 97.44 213 VAL A O 1
ATOM 1699 N N . LYS A 1 214 ? -8.169 13.765 5.357 1.00 96.31 214 LYS A N 1
ATOM 1700 C CA . LYS A 1 214 ? -8.382 14.744 6.433 1.00 96.31 214 LYS A CA 1
ATOM 1701 C C . LYS A 1 214 ? -7.414 14.501 7.579 1.00 96.31 214 LYS A C 1
ATOM 1703 O O . LYS A 1 214 ? -7.261 13.364 8.025 1.00 96.31 214 LYS A O 1
ATOM 1708 N N . VAL A 1 215 ? -6.841 15.580 8.101 1.00 94.75 215 VAL A N 1
ATOM 1709 C CA . VAL A 1 215 ? -6.088 15.563 9.359 1.00 94.75 215 VAL A CA 1
ATOM 1710 C C . VAL A 1 215 ? -7.080 15.443 10.512 1.00 94.75 215 VAL A C 1
ATOM 1712 O O . VAL A 1 215 ? -7.942 16.304 10.680 1.00 94.75 215 VAL A O 1
ATOM 1715 N N . ILE A 1 216 ? -6.974 14.367 11.288 1.00 92.25 216 ILE A N 1
ATOM 1716 C CA . ILE A 1 216 ? -7.831 14.117 12.463 1.00 92.25 216 ILE A CA 1
ATOM 1717 C C . ILE A 1 216 ? -7.076 14.264 13.781 1.00 92.25 216 ILE A C 1
ATOM 1719 O O . ILE A 1 216 ? -7.688 14.398 14.836 1.00 92.25 216 ILE A O 1
ATOM 1723 N N . PHE A 1 217 ? -5.749 14.269 13.721 1.00 88.69 217 PHE A N 1
ATOM 1724 C CA . PHE A 1 217 ? -4.893 14.519 14.864 1.00 88.69 217 PHE A CA 1
ATOM 1725 C C . PHE A 1 217 ? -3.641 15.251 14.391 1.00 88.69 217 PHE A C 1
ATOM 1727 O O . PHE A 1 217 ? -2.958 14.774 13.486 1.00 88.69 217 PHE A O 1
ATOM 1734 N N . ASN A 1 218 ? -3.356 16.407 14.988 1.00 86.81 218 ASN A N 1
ATOM 1735 C CA . ASN A 1 218 ? -2.182 17.206 14.651 1.00 86.81 218 ASN A CA 1
ATOM 1736 C C . ASN A 1 218 ? -0.922 16.602 15.285 1.00 86.81 218 ASN A C 1
ATOM 1738 O O . ASN A 1 218 ? -0.947 16.195 16.445 1.00 86.81 218 ASN A O 1
ATOM 1742 N N . GLY A 1 219 ? 0.187 16.583 14.542 1.00 76.62 219 GLY A N 1
ATOM 1743 C CA . GLY A 1 219 ? 1.461 16.051 15.033 1.00 76.62 219 GLY A CA 1
ATOM 1744 C C . GLY A 1 219 ? 1.967 16.746 16.306 1.00 76.62 219 GLY A C 1
ATOM 1745 O O . GLY A 1 219 ? 1.748 17.938 16.529 1.00 76.62 219 GLY A O 1
ATOM 1746 N N . LEU A 1 220 ? 2.696 16.005 17.144 1.00 68.00 220 LEU A N 1
ATOM 1747 C CA . LEU A 1 220 ? 3.117 16.425 18.492 1.00 68.00 220 LEU A CA 1
ATOM 1748 C C . LEU A 1 220 ? 4.417 17.259 18.515 1.00 68.00 220 LEU A C 1
ATOM 1750 O O . LEU A 1 220 ? 5.102 17.300 19.537 1.00 68.00 220 LEU A O 1
ATOM 1754 N N . SER A 1 221 ? 4.723 17.967 17.420 1.00 60.34 221 SER A N 1
ATOM 1755 C CA . SER A 1 221 ? 5.956 18.720 17.103 1.00 60.34 221 SER A CA 1
ATOM 1756 C C . SER A 1 221 ? 7.079 17.935 16.401 1.00 60.34 221 SER A C 1
ATOM 1758 O O . SER A 1 221 ? 7.350 16.772 16.681 1.00 60.34 221 SER A O 1
ATOM 1760 N N . TRP A 1 222 ? 7.787 18.641 15.511 1.00 54.22 222 TRP A N 1
ATOM 1761 C CA . TRP A 1 222 ? 8.873 18.157 14.643 1.00 54.22 222 TRP A CA 1
ATOM 1762 C C . TRP A 1 222 ? 10.176 17.774 15.362 1.00 54.22 222 TRP A C 1
ATOM 1764 O O . TRP A 1 222 ? 11.159 17.431 14.712 1.00 54.22 222 TRP A O 1
ATOM 1774 N N . GLN A 1 223 ? 10.237 17.878 16.690 1.00 52.34 223 GLN A N 1
ATOM 1775 C CA . GLN A 1 223 ? 11.490 17.710 17.436 1.00 52.34 223 GLN A CA 1
ATOM 1776 C C . GLN A 1 223 ? 11.841 16.243 17.723 1.00 52.34 223 GLN A C 1
ATOM 1778 O O . GLN A 1 223 ? 12.837 15.981 18.388 1.00 52.34 223 GLN A O 1
ATOM 1783 N N . ASN A 1 224 ? 11.042 15.280 17.253 1.00 52.84 224 ASN A N 1
ATOM 1784 C CA . ASN A 1 224 ? 11.179 13.879 17.635 1.00 52.84 224 ASN A CA 1
ATOM 1785 C C . ASN A 1 224 ? 10.823 12.925 16.486 1.00 52.84 224 ASN A C 1
ATOM 1787 O O . ASN A 1 224 ? 9.677 12.506 16.344 1.00 52.84 224 ASN A O 1
ATOM 1791 N N . THR A 1 225 ? 11.833 12.541 15.706 1.00 57.16 225 THR A N 1
ATOM 1792 C CA . THR A 1 225 ? 11.760 11.578 14.592 1.00 57.16 225 THR A CA 1
ATOM 1793 C C . THR A 1 225 ? 11.747 10.124 15.087 1.00 57.16 225 THR A C 1
ATOM 1795 O O . THR A 1 225 ? 12.545 9.293 14.652 1.00 57.16 225 THR A O 1
ATOM 1798 N N . CYS A 1 226 ? 10.904 9.814 16.070 1.00 64.75 226 CYS A N 1
ATOM 1799 C CA . CYS A 1 226 ? 10.708 8.438 16.522 1.00 64.75 226 CYS A CA 1
ATOM 1800 C C . CYS A 1 226 ? 9.662 7.756 15.630 1.00 64.75 226 CYS A C 1
ATOM 1802 O O . CYS A 1 226 ? 8.709 8.420 15.223 1.00 64.75 226 CYS A O 1
ATOM 1804 N N . PRO A 1 227 ? 9.776 6.447 15.349 1.00 71.56 227 PRO A N 1
ATOM 1805 C CA . PRO A 1 227 ? 8.735 5.758 14.607 1.00 71.56 227 PRO A CA 1
ATOM 1806 C C . PRO A 1 227 ? 7.433 5.751 15.416 1.00 71.56 227 PRO A C 1
ATOM 1808 O O . PRO A 1 227 ? 7.409 5.396 16.602 1.00 71.56 227 PRO A O 1
ATOM 1811 N N . TYR A 1 228 ? 6.362 6.146 14.735 1.00 81.69 228 TYR A N 1
ATOM 1812 C CA . TYR A 1 228 ? 4.997 6.104 15.238 1.00 81.69 228 TYR A CA 1
ATOM 1813 C C . TYR A 1 228 ? 4.250 4.938 14.599 1.00 81.69 228 TYR A C 1
ATOM 1815 O O . TYR A 1 228 ? 4.320 4.738 13.387 1.00 81.69 228 TYR A O 1
ATOM 1823 N N . TYR A 1 229 ? 3.517 4.196 15.419 1.00 86.50 229 TYR A N 1
ATOM 1824 C CA . TYR A 1 229 ? 2.632 3.119 14.994 1.00 86.50 229 TYR A CA 1
ATOM 1825 C C . TYR A 1 229 ? 1.204 3.458 15.382 1.00 86.50 229 TYR A C 1
ATOM 1827 O O . TYR A 1 229 ? 0.961 4.178 16.358 1.00 86.50 229 TYR A O 1
ATOM 1835 N N . ILE A 1 230 ? 0.256 2.930 14.618 1.00 90.19 230 ILE A N 1
ATOM 1836 C CA . ILE A 1 230 ? -1.157 3.197 14.843 1.00 90.19 230 ILE A CA 1
ATOM 1837 C C . ILE A 1 230 ? -1.954 1.904 14.736 1.00 90.19 230 ILE A C 1
ATOM 1839 O O . ILE A 1 230 ? -1.780 1.123 13.801 1.00 90.19 230 ILE A O 1
ATOM 1843 N N . LEU A 1 231 ? -2.826 1.667 15.713 1.00 88.94 231 LEU A N 1
ATOM 1844 C CA . LEU A 1 231 ? -3.643 0.458 15.764 1.00 88.94 231 LEU A CA 1
ATOM 1845 C C . LEU A 1 231 ? -5.045 0.745 16.293 1.00 88.94 231 LEU A C 1
ATOM 1847 O O . LEU A 1 231 ? -5.244 1.618 17.139 1.00 88.94 231 LEU A O 1
ATOM 1851 N N . LEU A 1 232 ? -6.000 -0.038 15.801 1.00 88.12 232 LEU A N 1
ATOM 1852 C CA . LEU A 1 232 ? -7.375 -0.058 16.273 1.00 88.12 232 LEU A CA 1
ATOM 1853 C C . LEU A 1 232 ? -7.546 -1.172 17.302 1.00 88.12 232 LEU A C 1
ATOM 1855 O O . LEU A 1 232 ? -7.204 -2.329 17.050 1.00 88.12 232 LEU A O 1
ATOM 1859 N N . SER A 1 233 ? -8.087 -0.824 18.459 1.00 84.62 233 SER A N 1
ATOM 1860 C CA . SER A 1 233 ? -8.455 -1.780 19.491 1.00 84.62 233 SER A CA 1
ATOM 1861 C C . SER A 1 233 ? -9.727 -2.529 19.112 1.00 84.62 233 SER A C 1
ATOM 1863 O O . SER A 1 233 ? -10.585 -2.019 18.391 1.00 84.62 233 SER A O 1
ATOM 1865 N N . SER A 1 234 ? -9.910 -3.723 19.679 1.00 82.00 234 SER A N 1
ATOM 1866 C CA . SER A 1 234 ? -11.149 -4.493 19.496 1.00 82.00 234 SER A CA 1
ATOM 1867 C C . SER A 1 234 ? -12.412 -3.789 20.020 1.00 82.00 234 SER A C 1
ATOM 1869 O O . SER A 1 234 ? -13.519 -4.187 19.671 1.00 82.00 234 SER A O 1
ATOM 1871 N N . TRP A 1 235 ? -12.256 -2.736 20.829 1.00 82.44 235 TRP A N 1
ATOM 1872 C CA . TRP A 1 235 ? -13.352 -1.937 21.385 1.00 82.44 235 TRP A CA 1
ATOM 1873 C C . TRP A 1 235 ? -13.504 -0.570 20.699 1.00 82.44 235 TRP A C 1
ATOM 1875 O O . TRP A 1 235 ? -14.277 0.260 21.167 1.00 82.44 235 TRP A O 1
ATOM 1885 N N . GLY A 1 236 ? -12.787 -0.336 19.593 1.00 82.50 236 GLY A N 1
ATOM 1886 C CA . GLY A 1 236 ? -12.934 0.850 18.741 1.00 82.50 236 GLY A CA 1
ATOM 1887 C C . GLY A 1 236 ? -12.026 2.032 19.085 1.00 82.50 236 GLY A C 1
ATOM 1888 O O . GLY A 1 236 ? -12.072 3.049 18.399 1.00 82.50 236 GLY A O 1
ATOM 1889 N N . ASP A 1 237 ? -11.179 1.909 20.107 1.00 84.69 237 ASP A N 1
ATOM 1890 C CA . ASP A 1 237 ? -10.195 2.942 20.440 1.00 84.69 237 ASP A CA 1
ATOM 1891 C C . ASP A 1 237 ? -9.018 2.913 19.462 1.00 84.69 237 ASP A C 1
ATOM 1893 O O . ASP A 1 237 ? -8.532 1.843 19.098 1.00 84.69 237 ASP A O 1
ATOM 1897 N N . ILE A 1 238 ? -8.498 4.085 19.100 1.00 85.88 238 ILE A N 1
ATOM 1898 C CA . ILE A 1 238 ? -7.287 4.201 18.285 1.00 85.88 238 ILE A CA 1
ATOM 1899 C C . ILE A 1 238 ? -6.108 4.546 19.193 1.00 85.88 238 ILE A C 1
ATOM 1901 O O . ILE A 1 238 ? -6.118 5.546 19.918 1.00 85.88 238 ILE A O 1
ATOM 1905 N N . PHE A 1 239 ? -5.077 3.706 19.149 1.00 83.12 239 PHE A N 1
ATOM 1906 C CA . PHE A 1 239 ? -3.841 3.928 19.888 1.00 83.12 239 PHE A CA 1
ATOM 1907 C C . PHE A 1 239 ? -2.744 4.445 18.975 1.00 83.12 239 PHE A C 1
ATOM 1909 O O . PHE A 1 239 ? -2.594 4.017 17.830 1.00 83.12 239 PHE A O 1
ATOM 1916 N N . HIS A 1 240 ? -1.956 5.348 19.543 1.00 81.44 240 HIS A N 1
ATOM 1917 C CA . HIS A 1 240 ? -0.785 5.937 18.931 1.00 81.44 240 HIS A CA 1
ATOM 1918 C C . HIS A 1 240 ? 0.423 5.528 19.762 1.00 81.44 240 HIS A C 1
ATOM 1920 O O . HIS A 1 240 ? 0.606 5.958 20.905 1.00 81.44 240 HIS A O 1
ATOM 1926 N N . ILE A 1 241 ? 1.229 4.640 19.197 1.00 82.81 241 ILE A N 1
ATOM 1927 C CA . ILE A 1 241 ? 2.387 4.080 19.878 1.00 82.81 241 ILE A CA 1
ATOM 1928 C C . ILE A 1 241 ? 3.625 4.782 19.361 1.00 82.81 241 ILE A C 1
ATOM 1930 O O . ILE A 1 241 ? 3.864 4.848 18.157 1.00 82.81 241 ILE A O 1
ATOM 1934 N N . ARG A 1 242 ? 4.432 5.286 20.290 1.00 79.12 242 ARG A N 1
ATOM 1935 C CA . ARG A 1 242 ? 5.726 5.878 19.987 1.00 79.12 242 ARG A CA 1
ATOM 1936 C C . ARG A 1 242 ? 6.811 4.988 20.571 1.00 79.12 242 ARG A C 1
ATOM 1938 O O . ARG A 1 242 ? 6.868 4.798 21.787 1.00 79.12 242 ARG A O 1
ATOM 1945 N N . ARG A 1 243 ? 7.708 4.491 19.721 1.00 71.50 243 ARG A N 1
ATOM 1946 C CA . ARG A 1 243 ? 8.897 3.763 20.183 1.00 71.50 243 ARG A CA 1
ATOM 1947 C C . ARG A 1 243 ? 10.063 4.732 20.314 1.00 71.50 243 ARG A C 1
ATOM 1949 O O . ARG A 1 243 ? 10.399 5.416 19.350 1.00 71.50 243 ARG A O 1
ATOM 1956 N N . ILE A 1 244 ? 10.644 4.825 21.504 1.00 69.06 244 ILE A N 1
ATOM 1957 C CA . ILE A 1 244 ? 11.761 5.723 21.790 1.00 69.06 244 ILE A CA 1
ATOM 1958 C C . ILE A 1 244 ? 13.019 4.871 21.918 1.00 69.06 244 ILE A C 1
ATOM 1960 O O . ILE A 1 244 ? 13.044 3.887 22.653 1.00 69.06 244 ILE A O 1
ATOM 1964 N N . TYR A 1 245 ? 14.043 5.251 21.163 1.00 64.50 245 TYR A N 1
ATOM 1965 C CA . TYR A 1 245 ? 15.376 4.687 21.296 1.00 64.50 245 TYR A CA 1
ATOM 1966 C C . TYR A 1 245 ? 16.201 5.680 22.097 1.00 64.50 245 TYR A C 1
ATOM 1968 O O . TYR A 1 245 ? 16.305 6.843 21.689 1.00 64.50 245 TYR A O 1
ATOM 1976 N N . ASP A 1 246 ? 16.761 5.240 23.217 1.00 58.28 246 ASP A N 1
ATOM 1977 C CA . ASP A 1 246 ? 17.759 6.047 23.898 1.00 58.28 246 ASP A CA 1
ATOM 1978 C C . ASP A 1 246 ? 19.017 6.106 23.018 1.00 58.28 246 ASP A C 1
ATOM 1980 O O . ASP A 1 246 ? 19.412 5.096 22.422 1.00 58.28 246 ASP A O 1
ATOM 1984 N N . PRO A 1 247 ? 19.629 7.291 22.841 1.00 54.84 247 PRO A N 1
ATOM 1985 C CA . PRO A 1 247 ? 20.889 7.377 22.125 1.00 54.84 247 PRO A CA 1
ATOM 1986 C C . PRO A 1 247 ? 21.919 6.508 22.858 1.00 54.84 247 PRO A C 1
ATOM 1988 O O . PRO A 1 247 ? 21.954 6.545 24.090 1.00 54.84 247 PRO A O 1
ATOM 1991 N N . PRO A 1 248 ? 22.761 5.744 22.139 1.00 52.28 248 PRO A N 1
ATOM 1992 C CA . PRO A 1 248 ? 23.736 4.872 22.777 1.00 52.28 248 PRO A CA 1
ATOM 1993 C C . PRO A 1 248 ? 24.640 5.714 23.676 1.00 52.28 248 PRO A C 1
ATOM 1995 O O . PRO A 1 248 ? 25.387 6.572 23.195 1.00 52.28 248 PRO A O 1
ATOM 1998 N N . ASP A 1 249 ? 24.545 5.496 24.986 1.00 52.81 249 ASP A N 1
ATOM 1999 C CA . ASP A 1 249 ? 25.400 6.173 25.947 1.00 52.81 249 ASP A CA 1
ATOM 2000 C C . ASP A 1 249 ? 26.845 5.737 25.666 1.00 52.81 249 ASP A C 1
ATOM 2002 O O . ASP A 1 249 ? 27.138 4.549 25.508 1.00 52.81 249 ASP A O 1
ATOM 2006 N N . HIS A 1 250 ? 27.787 6.679 25.595 1.00 53.59 250 HIS A N 1
ATOM 2007 C CA . HIS A 1 250 ? 29.186 6.401 25.233 1.00 53.59 250 HIS A CA 1
ATOM 2008 C C . HIS A 1 250 ? 29.930 5.513 26.260 1.00 53.59 250 HIS A C 1
ATOM 2010 O O . HIS A 1 250 ? 31.154 5.376 26.186 1.00 53.59 250 HIS A O 1
ATOM 2016 N N . LYS A 1 251 ? 29.229 4.929 27.243 1.00 47.62 251 LYS A N 1
ATOM 2017 C CA . LYS A 1 251 ? 29.805 4.175 28.361 1.00 47.62 251 LYS A CA 1
ATOM 2018 C C . LYS A 1 251 ? 29.148 2.828 28.681 1.00 47.62 251 LYS A C 1
ATOM 2020 O O . LYS A 1 251 ? 29.688 2.127 29.535 1.00 47.62 251 LYS A O 1
ATOM 2025 N N . SER A 1 252 ? 28.107 2.389 27.977 1.00 45.78 252 SER A N 1
ATOM 2026 C CA . SER A 1 252 ? 27.624 1.006 28.101 1.00 45.78 252 SER A CA 1
ATOM 2027 C C . SER A 1 252 ? 26.929 0.528 26.829 1.00 45.78 252 SER A C 1
ATOM 2029 O O . SER A 1 252 ? 26.038 1.182 26.305 1.00 45.78 252 SER A O 1
ATOM 2031 N N . TYR A 1 253 ? 27.322 -0.655 26.350 1.00 45.16 253 TYR A N 1
ATOM 2032 C CA . TYR A 1 253 ? 26.571 -1.432 25.357 1.00 45.16 253 TYR A CA 1
ATOM 2033 C C . TYR A 1 253 ? 25.324 -2.042 26.022 1.00 45.16 253 TYR A C 1
ATOM 2035 O O . TYR A 1 253 ? 25.210 -3.260 26.156 1.00 45.16 253 TYR A O 1
ATOM 2043 N N . SER A 1 254 ? 24.430 -1.197 26.522 1.00 45.00 254 SER A N 1
ATOM 2044 C CA . SER A 1 254 ? 23.096 -1.591 26.962 1.00 45.00 254 SER A CA 1
ATOM 2045 C C . SER A 1 254 ? 22.103 -0.801 26.123 1.00 45.00 254 SER A C 1
ATOM 2047 O O . SER A 1 254 ? 21.849 0.367 26.405 1.00 45.00 254 SER A O 1
ATOM 2049 N N . ASP A 1 255 ? 21.588 -1.432 25.069 1.00 44.78 255 ASP A N 1
ATOM 2050 C CA . ASP A 1 255 ? 20.445 -0.921 24.316 1.00 44.78 255 ASP A CA 1
ATOM 2051 C C . ASP A 1 255 ? 19.211 -1.010 25.236 1.00 44.78 255 ASP A C 1
ATOM 2053 O O . ASP A 1 255 ? 18.501 -2.017 25.249 1.00 44.78 255 ASP A O 1
ATOM 2057 N N . GLU A 1 256 ? 18.995 -0.006 26.090 1.00 51.00 256 GLU A N 1
ATOM 2058 C CA . GLU A 1 256 ? 17.748 0.110 26.850 1.00 51.00 256 GLU A CA 1
ATOM 2059 C C . GLU A 1 256 ? 16.667 0.652 25.903 1.00 51.00 256 GLU A C 1
ATOM 2061 O O . GLU A 1 256 ? 16.692 1.798 25.460 1.00 51.00 256 GLU A O 1
ATOM 2066 N N . GLU A 1 257 ? 15.741 -0.222 25.503 1.00 51.19 257 GLU A N 1
ATOM 2067 C CA . GLU A 1 257 ? 14.603 0.148 24.665 1.00 51.19 257 GLU A CA 1
ATOM 2068 C C . GLU A 1 257 ? 13.418 0.581 25.537 1.00 51.19 257 GLU A C 1
ATOM 2070 O O . GLU A 1 257 ? 13.013 -0.121 26.471 1.00 51.19 257 GLU A O 1
ATOM 2075 N N . HIS A 1 258 ? 12.806 1.720 25.203 1.00 57.09 258 HIS A N 1
ATOM 2076 C CA . HIS A 1 258 ? 11.631 2.226 25.905 1.00 57.09 258 HIS A CA 1
ATOM 2077 C C . HIS A 1 258 ? 10.448 2.428 24.951 1.00 57.09 258 HIS A C 1
ATOM 2079 O O . HIS A 1 258 ? 10.461 3.255 24.036 1.00 57.09 258 HIS A O 1
ATOM 2085 N N . GLU A 1 259 ? 9.366 1.690 25.193 1.00 57.44 259 GLU A N 1
ATOM 2086 C CA . GLU A 1 259 ? 8.097 1.864 24.489 1.00 57.44 259 GLU A CA 1
ATOM 2087 C C . GLU A 1 259 ? 7.197 2.836 25.261 1.00 57.44 259 GLU A C 1
ATOM 2089 O O . GLU A 1 259 ? 7.021 2.722 26.477 1.00 57.44 259 GLU A O 1
ATOM 2094 N N . GLN A 1 260 ? 6.638 3.832 24.568 1.00 60.50 260 GLN A N 1
ATOM 2095 C CA . GLN A 1 260 ? 5.664 4.745 25.153 1.00 60.50 260 GLN A CA 1
ATOM 2096 C C . GLN A 1 260 ? 4.336 4.661 24.410 1.00 60.50 260 GLN A C 1
ATOM 2098 O O . GLN A 1 260 ? 4.161 5.189 23.308 1.00 60.50 260 GLN A O 1
ATOM 2103 N N . ASN A 1 261 ? 3.373 4.048 25.086 1.00 59.84 261 ASN A N 1
ATOM 2104 C CA . ASN A 1 261 ? 2.022 3.885 24.585 1.00 59.84 261 ASN A CA 1
ATOM 2105 C C . ASN A 1 261 ? 1.174 5.097 24.939 1.00 59.84 261 ASN A C 1
ATOM 2107 O O . ASN A 1 261 ? 1.148 5.551 26.088 1.00 59.84 261 ASN A O 1
ATOM 2111 N N . HIS A 1 262 ? 0.454 5.610 23.948 1.00 63.41 262 HIS A N 1
ATOM 2112 C CA . HIS A 1 262 ? -0.504 6.671 24.165 1.00 63.41 262 HIS A CA 1
ATOM 2113 C C . HIS A 1 262 ? -1.858 6.323 23.542 1.00 63.41 262 HIS A C 1
ATOM 2115 O O . HIS A 1 262 ? -1.952 5.829 22.418 1.00 63.41 262 HIS A O 1
ATOM 2121 N N . LYS A 1 263 ? -2.932 6.613 24.276 1.00 64.94 263 LYS A N 1
ATOM 2122 C CA . LYS A 1 263 ? -4.284 6.661 23.721 1.00 64.94 263 LYS A CA 1
ATOM 2123 C C . LYS A 1 263 ? -4.495 8.013 23.076 1.00 64.94 263 LYS A C 1
ATOM 2125 O O . LYS A 1 263 ? -4.184 9.028 23.705 1.00 64.94 263 LYS A O 1
ATOM 2130 N N . VAL A 1 264 ? -5.054 8.022 21.873 1.00 64.50 264 VAL A N 1
ATOM 2131 C CA . VAL A 1 264 ? -5.487 9.259 21.231 1.00 64.50 264 VAL A CA 1
ATOM 2132 C C . VAL A 1 264 ? -6.996 9.338 21.313 1.00 64.50 264 VAL A C 1
ATOM 2134 O O . VAL A 1 264 ? -7.709 8.484 20.795 1.00 64.50 264 VAL A O 1
ATOM 2137 N N . ASP A 1 265 ? -7.473 10.386 21.968 1.00 64.94 265 ASP A N 1
ATOM 2138 C CA . ASP A 1 265 ? -8.845 10.831 21.822 1.00 64.94 265 ASP A CA 1
ATOM 2139 C C . ASP A 1 265 ? -8.914 11.732 20.587 1.00 64.94 265 ASP A C 1
ATOM 2141 O O . ASP A 1 265 ? -8.418 12.862 20.592 1.00 64.94 265 ASP A O 1
ATOM 2145 N N . LEU A 1 266 ? -9.492 11.202 19.509 1.00 64.44 266 LEU A N 1
ATOM 2146 C CA . LEU A 1 266 ? -9.648 11.931 18.253 1.00 64.44 266 LEU A CA 1
ATOM 2147 C C . LEU A 1 266 ? -10.647 13.087 18.361 1.00 64.44 266 LEU A C 1
ATOM 2149 O O . LEU A 1 266 ? -10.511 14.067 17.633 1.00 64.44 266 LEU A O 1
ATOM 2153 N N . ALA A 1 267 ? -11.638 12.990 19.251 1.00 57.41 267 ALA A N 1
ATOM 2154 C CA . ALA A 1 267 ? -12.647 14.029 19.421 1.00 57.41 267 ALA A CA 1
ATOM 2155 C C . ALA A 1 267 ? -12.076 15.229 20.184 1.00 57.41 267 ALA A C 1
ATOM 2157 O O . ALA A 1 267 ? -12.319 16.376 19.813 1.00 57.41 267 ALA A O 1
ATOM 2158 N N . GLU A 1 268 ? -11.281 14.972 21.222 1.00 54.66 268 GLU A N 1
ATOM 2159 C CA . GLU A 1 268 ? -10.685 16.024 22.049 1.00 54.66 268 GLU A CA 1
ATOM 2160 C C . GLU A 1 268 ? -9.274 16.441 21.602 1.00 54.66 268 GLU A C 1
ATOM 2162 O O . GLU A 1 268 ? -8.698 17.360 22.184 1.00 54.66 268 GLU A O 1
ATOM 2167 N N . GLN A 1 269 ? -8.700 15.768 20.596 1.00 60.88 269 GLN A N 1
ATOM 2168 C CA . GLN A 1 269 ? -7.283 15.870 20.213 1.00 60.88 269 GLN A CA 1
ATOM 2169 C C . GLN A 1 269 ? -6.334 15.715 21.411 1.00 60.88 269 GLN A C 1
ATOM 2171 O O . GLN A 1 269 ? -5.316 16.402 21.523 1.00 60.88 269 GLN A O 1
ATOM 2176 N N . LYS A 1 270 ? -6.665 14.810 22.337 1.00 62.59 270 LYS A N 1
ATOM 2177 C CA . LYS A 1 270 ? -5.869 14.576 23.545 1.00 62.59 270 LYS A CA 1
ATOM 2178 C C . LYS A 1 270 ? -5.104 13.276 23.455 1.00 62.59 270 LYS A C 1
ATOM 2180 O O . LYS A 1 270 ? -5.611 12.253 23.009 1.00 62.59 270 LYS A O 1
ATOM 2185 N N . VAL A 1 271 ? -3.881 13.322 23.964 1.00 59.88 271 VAL A N 1
ATOM 2186 C CA . VAL A 1 271 ? -2.998 12.168 24.064 1.00 59.88 271 VAL A CA 1
ATOM 2187 C C . VAL A 1 271 ? -2.823 11.833 25.532 1.00 59.88 271 VAL A C 1
ATOM 2189 O O . VAL A 1 271 ?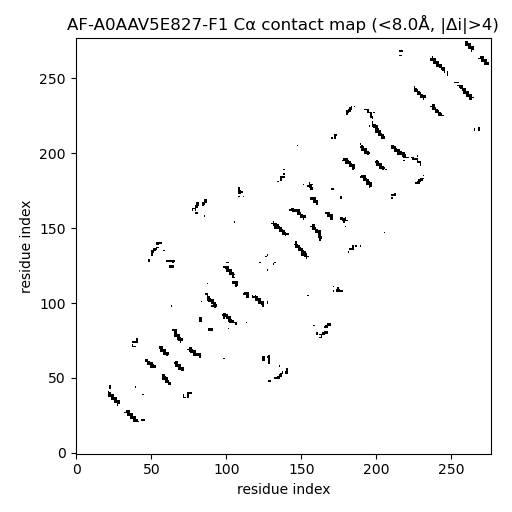 -2.307 12.642 26.302 1.00 59.88 271 VAL A O 1
ATOM 2192 N N . THR A 1 272 ? -3.254 10.640 25.926 1.00 70.00 272 THR A N 1
ATOM 2193 C CA . THR A 1 272 ? -3.096 10.158 27.300 1.00 70.00 272 THR A CA 1
ATOM 2194 C C . THR A 1 272 ? -2.075 9.040 27.306 1.00 70.00 272 THR A C 1
ATOM 2196 O O . THR A 1 272 ? -2.260 8.031 26.630 1.00 70.00 272 THR A O 1
ATOM 2199 N N . LYS A 1 273 ? -0.989 9.206 28.063 1.00 68.56 273 LYS A N 1
ATOM 2200 C CA . LYS A 1 273 ? 0.002 8.143 28.237 1.00 68.56 273 LYS A CA 1
ATOM 2201 C C . LYS A 1 273 ? -0.628 6.979 28.996 1.00 68.56 273 LYS A C 1
ATOM 2203 O O . LYS A 1 273 ? -1.205 7.185 30.063 1.00 68.56 273 LYS A O 1
ATOM 2208 N N . ILE A 1 274 ? -0.479 5.772 28.465 1.00 71.38 274 ILE A N 1
ATOM 2209 C CA . ILE A 1 274 ? -0.923 4.540 29.115 1.00 71.38 274 ILE A CA 1
ATOM 2210 C C . ILE A 1 274 ? 0.317 3.764 29.548 1.00 71.38 274 ILE A C 1
ATOM 2212 O O . ILE A 1 274 ? 1.315 3.731 28.829 1.00 71.38 274 ILE A O 1
ATOM 2216 N N . LYS A 1 275 ? 0.272 3.190 30.753 1.00 57.62 275 LYS A N 1
ATOM 2217 C CA . LYS A 1 275 ? 1.374 2.386 31.293 1.00 57.62 275 LYS A CA 1
ATOM 2218 C C . LYS A 1 275 ? 1.225 0.889 31.011 1.00 57.62 275 LYS A C 1
ATOM 2220 O O . LYS A 1 275 ? 2.249 0.240 30.871 1.00 57.62 275 LYS A O 1
ATOM 2225 N N . ASP A 1 276 ? 0.000 0.394 30.827 1.00 54.16 276 ASP A N 1
ATOM 2226 C CA . ASP A 1 276 ? -0.301 -1.028 30.641 1.00 54.16 276 ASP A CA 1
ATOM 2227 C C . ASP A 1 276 ? -1.366 -1.210 29.537 1.00 54.16 276 ASP A C 1
ATOM 2229 O O . ASP A 1 276 ? -2.400 -0.536 29.571 1.00 54.16 276 ASP A O 1
ATOM 2233 N N . LEU A 1 277 ? -1.090 -2.076 28.552 1.00 50.53 277 LEU A N 1
ATOM 2234 C CA . LEU A 1 277 ? -2.018 -2.519 27.494 1.00 50.53 277 LEU A CA 1
ATOM 2235 C C . LEU A 1 277 ? -2.543 -3.922 27.810 1.00 50.53 277 LEU A C 1
ATOM 2237 O O . LEU A 1 277 ? -1.719 -4.765 28.231 1.00 50.53 277 LEU A O 1
#

Solvent-accessible surface area (backbone atoms only — not comparable to full-atom values): 16078 Å² total; per-residue (Å²): 135,84,83,90,89,86,89,81,81,87,72,81,79,75,79,74,80,70,77,77,76,72,48,72,45,79,48,73,40,82,91,76,73,44,80,46,80,29,61,43,48,85,77,70,59,90,68,40,45,79,58,37,65,40,66,78,30,36,34,30,19,38,73,77,29,41,36,29,42,35,27,58,86,78,42,45,74,43,68,47,37,45,60,56,38,35,79,43,30,40,74,38,61,47,100,88,67,48,81,60,23,32,35,42,39,51,65,34,45,71,74,74,41,67,46,89,86,53,83,58,46,76,32,43,29,72,52,36,43,67,58,38,56,70,41,49,46,49,72,45,67,57,89,48,64,86,18,40,38,45,34,34,27,63,96,22,35,44,32,34,35,39,48,77,40,71,49,40,43,68,49,55,88,44,64,74,44,50,46,44,62,30,59,46,64,41,83,91,79,63,28,33,42,37,26,20,44,44,53,28,28,33,40,39,35,65,86,59,100,58,73,47,74,45,81,56,33,79,44,84,52,87,89,51,89,40,62,33,42,51,50,77,45,100,85,74,51,45,36,44,35,38,48,46,74,65,74,82,54,100,83,51,101,65,90,62,78,45,79,46,42,25,42,46,41,64,88,77,66,40,77,45,80,50,93,79,135

Organism: NCBI:txid191504

Secondary structure (DSSP, 8-state):
-----------------------EEEEEETTTTEEEEEEPPSSPGGGPEEEEEETTEEEEE-TT--EEEEETTTTEEEEPPPGGGSTTEEEEE-TTS-EEEEEE--EETTTTEE-SSSPPEEE-HHHHHHHTEEEEEES-S--STT-EEEEEETTTEEEEEETT-SSPEE--SSTT---EEEEEEETTTTEEEEEETTS-EEEEE-SSSS-EEEEEE--S-TT----EEEEE-TTSPEEEEEEEEPP--TT-----EEEEEEEEETTTTEEEEES--

Mean predicted aligned error: 11.04 Å

Foldseek 3Di:
DDDDDDDDDPDPPPPPPPPDDQDKDWDADPVVRDIDIFGADPPDPVQWDFQDDEAQWTWTAHLQRWIWIANRHVNDIATDAGQCLPPQWDFDADPVGHTQWIWGFDQQLQVRGTDPVDGTDTDGSVVCNVAFWNHKYWLYNDLDQQIKIWTQGPPGAIWIHTGVDHHTHTDNPDNPRGAWQEWYADNVVSWIWTAHQQRFIWTWDPNDPDIDIDTLADGPDPPDRFRWYWDADPVGWIKIKTWDWDDPDPPDPDRPTDIWIWTADSVVSDTHTDDDD

Radius of gyration: 24.46 Å; Cα contacts (8 Å, |Δi|>4): 576; chains: 1; bounding box: 58×79×74 Å

Nearest PDB structures (foldseek):
  6zqb-assembly1_UL  TM=4.391E-01  e=2.393E-03  Saccharomyces cerevisiae S288C
  5wlc-assembly1_LQ  TM=3.848E-01  e=1.663E-03  Saccharomyces cerevisiae BY4741
  6zqf-assembly1_UL  TM=3.848E-01  e=3.268E-03  Saccharomyces cerevisiae S288C
  4e54-assembly1_B  TM=3.042E-01  e=2.796E-03  Homo sapiens
  4qqs-assembly1_A  TM=3.220E-01  e=1.244E-01  Halothermothrix orenii H 168

pLDDT: mean 80.04, std 19.33, range [26.5, 98.0]